Protein AF-A0AA87ZPZ3-F1 (afdb_monomer)

Secondary structure (DSSP, 8-state):
-HHHHHHHHH-TTTTHHHHHHHHHHHHHHHHHHHHHHHHS-HHHHHHHHHHHIIIIIIIHHHHHHHHHT---HHHHHHHHHHHHHHHHHHTTHHHHHHHHHHHHHT--TT--HHHHHHHHHHHHHHHHHHHHTT-HHHHHHHHHHHHHHHHHHHHHHHHHHHHHHS--------PPP-----TTHHHHHHHHHTTTTTSSSSS---

Sequence (206 aa):
MLTLYYGLLKGLHDGFLIITINSIGCAIEAFYLIVFLIYAPGKVRIYTIKLVVLFNVGASGLILLSTSFVGKASQRLNVVGWICAVFSVCVFAAPLSIMRQVIKTKSVEYMPFALSFCLTLSAIMWFFYGLLLSDYFIASPNILGFLFGIAQMILYLVFKNSKKEALPEFKLHEMPPNDTVPTTAVQEAIGNTATSERNDVVVTVV

Nearest PDB structures (foldseek):
  5xpd-assembly1_A  TM=9.804E-01  e=1.715E-09  Arabidopsis thaliana
  5cth-assembly1_B  TM=9.256E-01  e=1.056E-06  Oryza sativa Japonica Group
  4rng-assembly4_C-2  TM=9.055E-01  e=2.478E-02  Thermodesulfovibrio yellowstonii DSM 11347
  4rng-assembly2_D  TM=9.073E-01  e=3.906E-02  Thermodesulfovibrio yellowstonii DSM 11347
  4qnc-assembly1_A  TM=8.388E-01  e=6.812E-02  Leptospira biflexa serovar Patoc strain 'Patoc 1 (Paris)'

Structure (mmCIF, N/CA/C/O backbone):
data_AF-A0AA87ZPZ3-F1
#
_entry.id   AF-A0AA87ZPZ3-F1
#
loop_
_atom_site.group_PDB
_atom_site.id
_atom_site.type_symbol
_atom_site.label_atom_id
_atom_site.label_alt_id
_atom_site.label_comp_id
_atom_site.label_asym_id
_atom_site.label_entity_id
_atom_site.label_seq_id
_atom_site.pdbx_PDB_ins_code
_atom_site.Cartn_x
_atom_site.Cartn_y
_atom_site.Cartn_z
_atom_site.occupancy
_atom_site.B_iso_or_equiv
_atom_site.auth_seq_id
_atom_site.auth_comp_id
_atom_site.auth_asym_id
_atom_site.auth_atom_id
_atom_site.pdbx_PDB_model_num
ATOM 1 N N . MET A 1 1 ? 5.695 4.231 -1.423 1.00 83.81 1 MET A N 1
ATOM 2 C CA . MET A 1 1 ? 6.976 4.299 -2.176 1.00 83.81 1 MET A CA 1
ATOM 3 C C . MET A 1 1 ? 7.124 3.218 -3.248 1.00 83.81 1 MET A C 1
ATOM 5 O O . MET A 1 1 ? 7.372 3.566 -4.393 1.00 83.81 1 MET A O 1
ATOM 9 N N . LEU A 1 2 ? 6.952 1.927 -2.942 1.00 90.56 2 LEU A N 1
ATOM 10 C CA . LEU A 1 2 ? 7.157 0.847 -3.925 1.00 90.56 2 LEU A CA 1
ATOM 11 C C . LEU A 1 2 ? 6.219 0.930 -5.153 1.00 90.56 2 LEU A C 1
ATOM 13 O O . LEU A 1 2 ? 6.687 0.933 -6.288 1.00 90.56 2 LEU A O 1
ATOM 17 N N . THR A 1 3 ? 4.912 1.096 -4.942 1.00 91.38 3 THR A N 1
ATOM 18 C CA . THR A 1 3 ? 3.930 1.259 -6.032 1.00 91.38 3 THR A CA 1
ATOM 19 C C . THR A 1 3 ? 4.137 2.556 -6.825 1.00 91.38 3 THR A C 1
ATOM 21 O O . THR A 1 3 ? 3.848 2.613 -8.017 1.00 91.38 3 THR A O 1
ATOM 24 N N . LEU A 1 4 ? 4.705 3.590 -6.190 1.00 92.38 4 LEU A N 1
ATOM 25 C CA . LEU A 1 4 ? 5.119 4.821 -6.869 1.00 92.38 4 LEU A CA 1
ATOM 26 C C . LEU A 1 4 ? 6.245 4.528 -7.871 1.00 92.38 4 LEU A C 1
ATOM 28 O O . LEU A 1 4 ? 6.171 4.956 -9.018 1.00 92.38 4 LEU A O 1
ATOM 32 N N . TYR A 1 5 ? 7.253 3.749 -7.460 1.00 92.50 5 TYR A N 1
ATOM 33 C CA . TYR A 1 5 ? 8.325 3.308 -8.353 1.00 92.50 5 TYR A CA 1
ATOM 34 C C . TYR A 1 5 ? 7.785 2.467 -9.516 1.00 92.50 5 TYR A C 1
ATOM 36 O O . TYR A 1 5 ? 8.164 2.696 -10.662 1.00 92.50 5 TYR A O 1
ATOM 44 N N . TYR A 1 6 ? 6.842 1.561 -9.247 1.00 93.31 6 TYR A N 1
ATOM 45 C CA . TYR A 1 6 ? 6.156 0.806 -10.295 1.00 93.31 6 TYR A CA 1
ATOM 46 C C . TYR A 1 6 ? 5.445 1.716 -11.309 1.00 93.31 6 TYR A C 1
ATOM 48 O O . TYR A 1 6 ? 5.640 1.562 -12.514 1.00 93.31 6 TYR A O 1
ATOM 56 N N . GLY A 1 7 ? 4.693 2.714 -10.835 1.00 92.31 7 GLY A N 1
ATOM 57 C CA . GLY A 1 7 ? 4.048 3.709 -11.696 1.00 92.31 7 GLY A CA 1
ATOM 58 C C . GLY A 1 7 ? 5.050 4.498 -12.545 1.00 92.31 7 GLY A C 1
ATOM 59 O O . GLY A 1 7 ? 4.839 4.663 -13.743 1.00 92.31 7 GLY A O 1
ATOM 60 N N . LEU A 1 8 ? 6.182 4.913 -11.963 1.00 91.81 8 LEU A N 1
ATOM 61 C CA . LEU A 1 8 ? 7.257 5.596 -12.694 1.00 91.81 8 LEU A CA 1
ATOM 62 C C . LEU A 1 8 ? 7.873 4.713 -13.789 1.00 91.81 8 LEU A C 1
ATOM 64 O O . LEU A 1 8 ? 8.189 5.211 -14.867 1.00 91.81 8 LEU A O 1
ATOM 68 N N . LEU A 1 9 ? 8.013 3.405 -13.545 1.00 91.19 9 LEU A N 1
ATOM 69 C CA . LEU A 1 9 ? 8.523 2.456 -14.539 1.00 91.19 9 LEU A CA 1
ATOM 70 C C . LEU A 1 9 ? 7.571 2.234 -15.719 1.00 91.19 9 LEU A C 1
ATOM 72 O O . LEU A 1 9 ? 8.054 1.963 -16.817 1.00 91.19 9 LEU A O 1
ATOM 76 N N . LYS A 1 10 ? 6.254 2.351 -15.511 1.00 89.06 10 LYS A N 1
ATOM 77 C CA . LYS A 1 10 ? 5.253 2.307 -16.594 1.00 89.06 10 LYS A CA 1
ATOM 78 C C . LYS A 1 10 ? 5.263 3.564 -17.467 1.00 89.06 10 LYS A C 1
ATOM 80 O O . LYS A 1 10 ? 4.769 3.532 -18.588 1.00 89.06 10 LYS A O 1
ATOM 85 N N . GLY A 1 11 ? 5.849 4.653 -16.975 1.00 88.06 11 GLY A N 1
ATOM 86 C CA . GLY A 1 11 ? 5.863 5.941 -17.653 1.00 88.06 11 GLY A CA 1
ATOM 87 C C . GLY A 1 11 ? 4.628 6.788 -17.346 1.00 88.06 11 GLY A C 1
ATOM 88 O O . GLY A 1 11 ? 3.629 6.322 -16.800 1.00 88.06 11 GLY A O 1
ATOM 89 N N . LEU A 1 12 ? 4.719 8.073 -17.695 1.00 81.25 12 LEU A N 1
ATOM 90 C CA . LEU A 1 12 ? 3.735 9.095 -17.326 1.00 81.25 12 LEU A CA 1
ATOM 91 C C . LEU A 1 12 ? 2.337 8.856 -17.900 1.00 81.25 12 LEU A C 1
ATOM 93 O O . LEU A 1 12 ? 1.389 9.302 -17.279 1.00 81.25 12 LEU A O 1
ATOM 97 N N . HIS A 1 13 ? 2.198 8.182 -19.043 1.00 84.38 13 HIS A N 1
ATOM 98 C CA . HIS A 1 13 ? 0.892 7.953 -19.668 1.00 84.38 13 HIS A CA 1
ATOM 99 C C . HIS A 1 13 ? 0.101 6.859 -18.933 1.00 84.38 13 HIS A C 1
ATOM 101 O O . HIS A 1 13 ? -0.957 7.124 -18.367 1.00 84.38 13 HIS A O 1
ATOM 107 N N . ASP A 1 14 ? 0.660 5.651 -18.847 1.00 87.00 14 ASP A N 1
ATOM 108 C CA . ASP A 1 14 ? -0.042 4.500 -18.264 1.00 87.00 14 ASP A CA 1
ATOM 109 C C . ASP A 1 14 ? 0.011 4.503 -16.732 1.00 87.00 14 ASP A C 1
ATOM 111 O O . ASP A 1 14 ? -0.877 3.966 -16.073 1.00 87.00 14 ASP A O 1
ATOM 115 N N . GLY A 1 15 ? 1.048 5.112 -16.149 1.00 89.69 15 GLY A N 1
ATOM 116 C CA . GLY A 1 15 ? 1.271 5.187 -14.708 1.00 89.69 15 GLY A CA 1
ATOM 117 C C . GLY A 1 15 ? 0.709 6.437 -14.031 1.00 89.69 15 GLY A C 1
ATOM 118 O O . GLY A 1 15 ? 0.826 6.536 -12.811 1.00 89.69 15 GLY A O 1
ATOM 119 N N . PHE A 1 16 ? 0.104 7.388 -14.759 1.00 92.31 16 PHE A N 1
ATOM 120 C CA . PHE A 1 16 ? -0.306 8.691 -14.207 1.00 92.31 16 PHE A CA 1
ATOM 121 C C . PHE A 1 16 ? -1.158 8.571 -12.936 1.00 92.31 16 PHE A C 1
ATOM 123 O O . PHE A 1 16 ? -0.861 9.172 -11.900 1.00 92.31 16 PHE A O 1
ATOM 130 N N . LEU A 1 17 ? -2.215 7.759 -13.008 1.00 93.25 17 LEU A N 1
ATOM 131 C CA . LEU A 1 17 ? -3.162 7.578 -11.910 1.00 93.25 17 LEU A CA 1
ATOM 132 C C . LEU A 1 17 ? -2.494 6.913 -10.700 1.00 93.25 17 LEU A C 1
ATOM 134 O O . LEU A 1 17 ? -2.727 7.310 -9.562 1.00 93.25 17 LEU A O 1
ATOM 138 N N . ILE A 1 18 ? -1.612 5.939 -10.950 1.00 93.88 18 ILE A N 1
ATOM 139 C CA . ILE A 1 18 ? -0.827 5.262 -9.911 1.00 93.88 18 ILE A CA 1
ATOM 140 C C . ILE A 1 18 ? 0.127 6.255 -9.239 1.00 93.88 18 ILE A C 1
ATOM 142 O O . ILE A 1 18 ? 0.213 6.289 -8.013 1.00 93.88 18 ILE A O 1
ATOM 146 N N . ILE A 1 19 ? 0.834 7.078 -10.015 1.00 94.88 19 ILE A N 1
ATOM 147 C CA . ILE A 1 19 ? 1.809 8.038 -9.490 1.00 94.88 19 ILE A CA 1
ATOM 148 C C . ILE A 1 19 ? 1.109 9.086 -8.624 1.00 94.88 19 ILE A C 1
ATOM 150 O O . ILE A 1 19 ? 1.548 9.345 -7.504 1.00 94.88 19 ILE A O 1
ATOM 154 N N . THR A 1 20 ? 0.011 9.666 -9.108 1.00 95.31 20 THR A N 1
ATOM 155 C CA . THR A 1 20 ? -0.706 10.748 -8.415 1.00 95.31 20 THR A CA 1
ATOM 156 C C . THR A 1 20 ? -1.283 10.285 -7.079 1.00 95.31 20 THR A C 1
ATOM 158 O O . THR A 1 20 ? -0.977 10.886 -6.046 1.00 95.31 20 THR A O 1
ATOM 161 N N . ILE A 1 21 ? -2.030 9.174 -7.058 1.00 94.75 21 ILE A N 1
ATOM 162 C CA . ILE A 1 21 ? -2.631 8.665 -5.816 1.00 94.75 21 ILE A CA 1
ATOM 163 C C . ILE A 1 21 ? -1.569 8.252 -4.791 1.00 94.75 21 ILE A C 1
ATOM 165 O O . ILE A 1 21 ? -1.701 8.559 -3.608 1.00 94.75 21 ILE A O 1
ATOM 169 N N . ASN A 1 22 ? -0.489 7.594 -5.234 1.00 94.50 22 ASN A N 1
ATOM 170 C CA . ASN A 1 22 ? 0.556 7.122 -4.329 1.00 94.50 22 ASN A CA 1
ATOM 171 C C . ASN A 1 22 ? 1.425 8.280 -3.829 1.00 94.50 22 ASN A C 1
ATOM 173 O O . ASN A 1 22 ? 1.906 8.214 -2.705 1.00 94.50 22 ASN A O 1
ATOM 177 N N . SER A 1 23 ? 1.597 9.350 -4.612 1.00 94.56 23 SER A N 1
ATOM 178 C CA . SER A 1 23 ? 2.287 10.567 -4.158 1.00 94.56 23 SER A CA 1
ATOM 179 C C . SER A 1 23 ? 1.525 11.242 -3.021 1.00 94.56 23 SER A C 1
ATOM 181 O O . SER A 1 23 ? 2.108 11.548 -1.982 1.00 94.56 23 SER A O 1
ATOM 183 N N . ILE A 1 24 ? 0.210 11.413 -3.189 1.00 95.88 24 ILE A N 1
ATOM 184 C CA . ILE A 1 24 ? -0.662 11.975 -2.151 1.00 95.88 24 ILE A CA 1
ATOM 185 C C . ILE A 1 24 ? -0.674 11.060 -0.921 1.00 95.88 24 ILE A C 1
ATOM 187 O O . ILE A 1 24 ? -0.489 11.535 0.198 1.00 95.88 24 ILE A O 1
ATOM 191 N N . GLY A 1 25 ? -0.820 9.747 -1.123 1.00 94.44 25 GLY A N 1
ATOM 192 C CA . GLY A 1 25 ? -0.776 8.755 -0.048 1.00 94.44 25 GLY A CA 1
ATOM 193 C C . GLY A 1 25 ? 0.528 8.818 0.744 1.00 94.44 25 GLY A C 1
ATOM 194 O O . GLY A 1 25 ? 0.497 8.905 1.966 1.00 94.44 25 GLY A O 1
ATOM 195 N N . CYS A 1 26 ? 1.673 8.891 0.064 1.00 94.19 26 CYS A N 1
ATOM 196 C CA . CYS A 1 26 ? 2.968 9.035 0.719 1.00 94.19 26 CYS A CA 1
ATOM 197 C C . CYS A 1 26 ? 3.094 10.336 1.526 1.00 94.19 26 CYS A C 1
ATOM 199 O O . CYS A 1 26 ? 3.688 10.311 2.601 1.00 94.19 2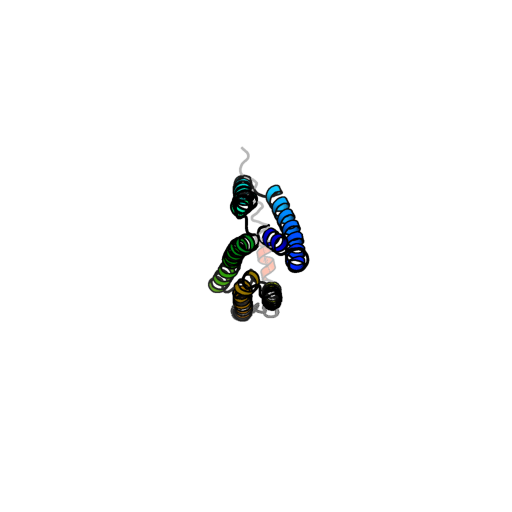6 CYS A O 1
ATOM 201 N N . ALA A 1 27 ? 2.531 11.455 1.058 1.00 95.81 27 ALA A N 1
ATOM 202 C CA . ALA A 1 27 ? 2.521 12.704 1.823 1.00 95.81 27 ALA A CA 1
ATOM 203 C C . ALA A 1 27 ? 1.670 12.587 3.101 1.00 95.81 27 ALA A C 1
ATOM 205 O O . ALA A 1 27 ? 2.106 12.995 4.178 1.00 95.81 27 ALA A O 1
ATOM 206 N N . ILE A 1 28 ? 0.485 11.978 2.997 1.00 96.38 28 ILE A N 1
ATOM 207 C CA . ILE A 1 28 ? -0.416 11.737 4.132 1.00 96.38 28 ILE A CA 1
ATOM 208 C C . ILE A 1 28 ? 0.222 10.768 5.141 1.00 96.38 28 ILE A C 1
ATOM 210 O O . ILE A 1 28 ? 0.244 11.046 6.338 1.00 96.38 28 ILE A O 1
ATOM 214 N N . GLU A 1 29 ? 0.789 9.655 4.675 1.00 94.00 29 GLU A N 1
ATOM 215 C CA . GLU A 1 29 ? 1.496 8.679 5.514 1.00 94.00 29 GLU A CA 1
ATOM 216 C C . GLU A 1 29 ? 2.707 9.303 6.215 1.00 94.00 29 GLU A C 1
ATOM 218 O O . GLU A 1 29 ? 2.907 9.082 7.410 1.00 94.00 29 GLU A O 1
ATOM 223 N N . ALA A 1 30 ? 3.491 10.123 5.507 1.00 94.62 30 ALA A N 1
ATOM 224 C CA . ALA A 1 30 ? 4.614 10.846 6.094 1.00 94.62 30 ALA A CA 1
ATOM 225 C C . ALA A 1 30 ? 4.146 11.800 7.197 1.00 94.62 30 ALA A C 1
ATOM 227 O O . ALA A 1 30 ? 4.733 11.814 8.278 1.00 94.62 30 ALA A O 1
ATOM 228 N N . PHE A 1 31 ? 3.063 12.546 6.965 1.00 97.00 31 PHE A N 1
ATOM 229 C CA . PHE A 1 31 ? 2.466 13.405 7.982 1.00 97.00 31 PHE A CA 1
ATOM 230 C C . PHE A 1 31 ? 2.037 12.606 9.224 1.00 97.00 31 PHE A C 1
ATOM 232 O O . PHE A 1 31 ? 2.426 12.959 10.339 1.00 97.00 31 PHE A O 1
ATOM 239 N N . TYR A 1 32 ? 1.321 11.489 9.047 1.00 96.06 32 TYR A N 1
ATOM 240 C CA . TYR A 1 32 ? 0.927 10.617 10.160 1.00 96.06 32 TYR A CA 1
ATOM 241 C C . TYR A 1 32 ? 2.129 10.073 10.935 1.00 96.06 32 TYR A C 1
ATOM 243 O O . TYR A 1 32 ? 2.114 10.075 12.167 1.00 96.06 32 TYR A O 1
ATOM 251 N N . LEU A 1 33 ? 3.182 9.636 10.238 1.00 95.56 33 LEU A N 1
ATOM 252 C CA . LEU A 1 33 ? 4.402 9.145 10.874 1.00 95.56 33 LEU A CA 1
ATOM 253 C C . LEU A 1 33 ? 5.129 10.250 11.641 1.00 95.56 33 LEU A C 1
ATOM 255 O O . LEU A 1 33 ? 5.580 9.999 12.753 1.00 95.56 33 LEU A O 1
ATOM 259 N N . ILE A 1 34 ? 5.223 11.465 11.098 1.00 96.06 34 ILE A N 1
ATOM 260 C CA . ILE A 1 34 ? 5.855 12.601 11.785 1.00 96.06 34 ILE A CA 1
ATOM 261 C C . ILE A 1 34 ? 5.115 12.906 13.086 1.00 96.06 34 ILE A C 1
ATOM 263 O O . ILE A 1 34 ? 5.737 12.945 14.147 1.00 96.06 34 ILE A O 1
ATOM 267 N N . VAL A 1 35 ? 3.789 13.053 13.021 1.00 97.31 35 VAL A N 1
ATOM 268 C CA . VAL A 1 35 ? 2.956 13.286 14.207 1.00 97.31 35 VAL A CA 1
ATOM 269 C C . VAL A 1 35 ? 3.149 12.151 15.214 1.00 97.31 35 VAL A C 1
ATOM 271 O O . VAL A 1 35 ? 3.450 12.403 16.379 1.00 97.31 35 VAL A O 1
ATOM 274 N N . PHE A 1 36 ? 3.077 10.893 14.773 1.00 96.62 36 PHE A N 1
ATOM 275 C CA . PHE A 1 36 ? 3.299 9.743 15.646 1.00 96.62 36 PHE A CA 1
ATOM 276 C C . PHE A 1 36 ? 4.679 9.778 16.319 1.00 96.62 36 PHE A C 1
ATOM 278 O O . PHE A 1 36 ? 4.784 9.551 17.520 1.00 96.62 36 PHE A O 1
ATOM 285 N N . LEU A 1 37 ? 5.745 10.092 15.581 1.00 95.25 37 LEU A N 1
ATOM 286 C CA . LEU A 1 37 ? 7.109 10.125 16.112 1.00 95.25 37 LEU A CA 1
ATOM 287 C C . LEU A 1 37 ? 7.345 11.263 17.114 1.00 95.25 37 LEU A C 1
ATOM 289 O O . LEU A 1 37 ? 8.184 11.103 18.004 1.00 95.25 37 LEU A O 1
ATOM 293 N N . ILE A 1 38 ? 6.610 12.373 16.998 1.00 96.62 38 ILE A N 1
ATOM 294 C CA . ILE A 1 38 ? 6.637 13.477 17.970 1.00 96.62 38 ILE A CA 1
ATOM 295 C C . ILE A 1 38 ? 6.017 13.034 19.301 1.00 96.62 38 ILE A C 1
ATOM 297 O O . ILE A 1 38 ? 6.603 13.274 20.356 1.00 96.62 38 ILE A O 1
ATOM 301 N N . TYR A 1 39 ? 4.865 12.358 19.259 1.00 96.38 39 TYR A N 1
ATOM 302 C CA . TYR A 1 39 ? 4.092 12.022 20.462 1.00 96.38 39 TYR A CA 1
ATOM 303 C C . TYR A 1 39 ? 4.387 10.631 21.050 1.00 96.38 39 TYR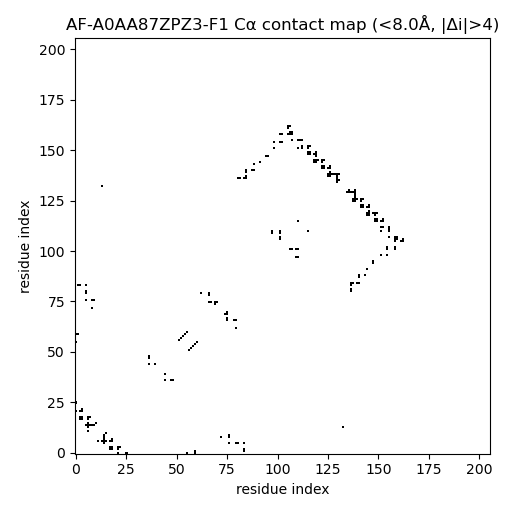 A C 1
ATOM 305 O O . TYR A 1 39 ? 3.986 10.341 22.177 1.00 96.38 39 TYR A O 1
ATOM 313 N N . ALA A 1 40 ? 5.082 9.749 20.326 1.00 95.50 40 ALA A N 1
ATOM 314 C CA . ALA A 1 40 ? 5.323 8.382 20.780 1.00 95.50 40 ALA A CA 1
ATOM 315 C C . ALA A 1 40 ? 6.342 8.297 21.939 1.00 95.50 40 ALA A C 1
ATOM 317 O O . ALA A 1 40 ? 7.404 8.929 21.897 1.00 95.50 40 ALA A O 1
ATOM 318 N N . PRO A 1 41 ? 6.104 7.423 22.939 1.00 94.12 41 PRO A N 1
ATOM 319 C CA . PRO A 1 41 ? 7.057 7.171 24.015 1.00 94.12 41 PRO A CA 1
ATOM 320 C C . PRO A 1 41 ? 8.344 6.529 23.478 1.00 94.12 41 PRO A C 1
ATOM 322 O O . PRO A 1 41 ? 8.315 5.725 22.544 1.00 94.12 41 PRO A O 1
ATOM 325 N N . GLY A 1 42 ? 9.488 6.835 24.102 1.00 93.12 42 GLY A N 1
ATOM 326 C CA . GLY A 1 42 ? 10.825 6.562 23.553 1.00 93.12 42 GLY A CA 1
ATOM 327 C C . GLY A 1 42 ? 11.064 5.134 23.040 1.00 93.12 42 GLY A C 1
ATOM 328 O O . GLY A 1 42 ? 11.618 4.969 21.954 1.00 93.12 42 GLY A O 1
ATOM 329 N N . LYS A 1 43 ? 10.599 4.100 23.760 1.00 94.69 43 LYS A N 1
ATOM 330 C CA . LYS A 1 43 ? 10.745 2.691 23.335 1.00 94.69 43 LYS A CA 1
ATOM 331 C C . LYS A 1 43 ? 9.988 2.397 22.031 1.00 94.69 43 LYS A C 1
ATOM 333 O O . LYS A 1 43 ? 10.564 1.842 21.098 1.00 94.69 43 LYS A O 1
ATOM 338 N N . VAL A 1 44 ? 8.720 2.809 21.954 1.00 96.06 44 VAL A N 1
ATOM 339 C CA . VAL A 1 44 ? 7.854 2.615 20.774 1.00 96.06 44 VAL A CA 1
ATOM 340 C C . VAL A 1 44 ? 8.321 3.489 19.613 1.00 96.06 44 VAL A C 1
ATOM 342 O O . VAL A 1 44 ? 8.349 3.038 18.469 1.00 96.06 44 VAL A O 1
ATOM 345 N N . ARG A 1 45 ? 8.767 4.714 19.907 1.00 96.00 45 ARG A N 1
ATO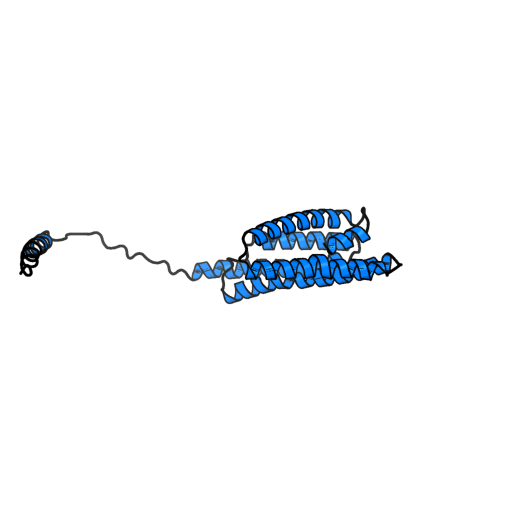M 346 C CA . ARG A 1 45 ? 9.339 5.638 18.926 1.00 96.00 45 ARG A CA 1
ATOM 347 C C . ARG A 1 45 ? 10.564 5.039 18.240 1.00 96.00 45 ARG A C 1
ATOM 349 O O . ARG A 1 45 ? 10.599 4.983 17.018 1.00 96.00 45 ARG A O 1
ATOM 356 N N . ILE A 1 46 ? 11.541 4.541 19.005 1.00 96.31 46 ILE A N 1
ATOM 357 C CA . ILE A 1 46 ? 12.758 3.928 18.442 1.00 96.31 46 ILE A CA 1
ATOM 358 C C . ILE A 1 46 ? 12.410 2.687 17.616 1.00 96.31 46 ILE A C 1
ATOM 360 O O . ILE A 1 46 ? 12.952 2.508 16.528 1.00 96.31 46 ILE A O 1
ATOM 364 N N . TYR A 1 47 ? 11.498 1.843 18.105 1.00 96.75 47 TYR A N 1
ATOM 365 C CA . TYR A 1 47 ? 11.032 0.678 17.352 1.00 96.75 47 TYR A CA 1
ATOM 366 C C . TYR A 1 47 ? 10.395 1.079 16.011 1.00 96.75 47 TYR A C 1
ATOM 368 O O . TYR A 1 47 ? 10.737 0.523 14.970 1.00 96.75 47 TYR A O 1
ATOM 376 N N . THR A 1 48 ? 9.543 2.103 16.020 1.00 95.88 48 THR A N 1
ATOM 377 C CA . THR A 1 48 ? 8.882 2.613 14.811 1.00 95.88 48 THR A CA 1
ATOM 378 C C . THR A 1 48 ? 9.884 3.226 13.840 1.00 95.88 48 THR A C 1
ATOM 380 O O . THR A 1 48 ? 9.829 2.918 12.656 1.00 95.88 48 THR A O 1
ATOM 383 N N . ILE A 1 49 ? 10.855 4.013 14.319 1.00 95.81 49 ILE A N 1
ATOM 384 C CA . ILE A 1 49 ? 11.942 4.548 13.481 1.00 95.81 49 ILE A CA 1
ATOM 385 C C . ILE A 1 49 ? 12.707 3.406 12.809 1.00 95.81 49 ILE A C 1
ATOM 387 O O . ILE A 1 49 ? 12.940 3.460 11.605 1.00 95.81 49 ILE A O 1
ATOM 391 N N . LYS A 1 50 ? 13.054 2.346 13.555 1.00 96.06 50 LYS A N 1
ATOM 392 C CA . LYS A 1 50 ? 13.735 1.172 12.990 1.00 96.06 50 LYS A CA 1
ATOM 393 C C . LYS A 1 50 ? 12.918 0.531 11.869 1.00 96.06 50 LYS A C 1
ATOM 395 O O . LYS A 1 50 ? 13.483 0.252 10.818 1.00 96.06 50 LYS A O 1
ATOM 400 N N . LEU A 1 51 ? 11.611 0.335 12.061 1.00 94.75 51 LEU A N 1
ATOM 401 C CA . LEU A 1 51 ? 10.733 -0.215 11.022 1.00 94.75 51 LEU A CA 1
ATOM 402 C C . LEU A 1 51 ? 10.610 0.714 9.810 1.00 94.75 51 LEU A C 1
ATOM 404 O O . LEU A 1 51 ? 10.733 0.254 8.678 1.00 94.75 51 LEU A O 1
ATOM 408 N N . VAL A 1 52 ? 10.406 2.015 10.033 1.00 93.81 52 VAL A N 1
ATOM 409 C CA . VAL A 1 52 ? 10.279 3.006 8.956 1.00 93.81 52 VAL A CA 1
ATOM 410 C C . VAL A 1 52 ? 11.552 3.037 8.119 1.00 93.81 52 VAL A C 1
ATOM 412 O O . VAL A 1 52 ? 11.457 2.932 6.900 1.00 93.81 52 VAL A O 1
ATOM 415 N N . VAL A 1 53 ? 12.728 3.107 8.750 1.00 94.19 53 VAL A N 1
ATOM 416 C CA . VAL A 1 53 ? 14.021 3.080 8.052 1.00 94.19 53 VAL A CA 1
ATOM 417 C C . VAL A 1 53 ? 14.216 1.751 7.323 1.00 94.19 53 VAL A C 1
ATOM 419 O O . VAL A 1 53 ? 14.565 1.753 6.144 1.00 94.19 53 VAL A O 1
ATOM 422 N N . LEU A 1 54 ? 13.941 0.619 7.977 1.00 94.31 54 LEU A N 1
ATOM 423 C CA . LEU A 1 54 ? 14.109 -0.705 7.379 1.00 94.31 54 LEU A CA 1
ATOM 424 C C . LEU A 1 54 ? 13.245 -0.890 6.126 1.00 94.31 54 LEU A C 1
ATOM 426 O O . LEU A 1 54 ? 13.763 -1.325 5.105 1.00 94.31 54 LEU A O 1
ATOM 430 N N . PHE A 1 55 ? 11.954 -0.555 6.174 1.00 90.38 55 PHE A N 1
ATOM 431 C CA . PHE A 1 55 ? 11.038 -0.792 5.054 1.00 90.38 55 PHE A CA 1
ATOM 432 C C . PHE A 1 55 ? 11.076 0.319 3.989 1.00 90.38 55 PHE A C 1
ATOM 434 O O . PHE A 1 55 ? 11.081 0.025 2.789 1.00 90.38 55 PHE A O 1
ATOM 441 N N . ASN A 1 56 ? 11.141 1.594 4.389 1.00 89.50 56 ASN A N 1
ATOM 442 C CA . ASN A 1 56 ? 11.087 2.710 3.434 1.00 89.50 56 ASN A CA 1
ATOM 443 C C . ASN A 1 56 ? 12.442 3.035 2.811 1.00 89.50 56 ASN A C 1
ATOM 445 O O . ASN A 1 56 ? 12.479 3.403 1.644 1.00 89.50 56 ASN A O 1
ATOM 449 N N . VAL A 1 57 ? 13.542 2.899 3.554 1.00 89.31 57 VAL A N 1
ATOM 450 C CA . VAL A 1 57 ? 14.886 3.194 3.031 1.00 89.31 57 VAL A CA 1
ATOM 451 C C . VAL A 1 57 ? 15.600 1.900 2.661 1.00 89.31 57 VAL A C 1
ATOM 453 O O . VAL A 1 57 ? 16.034 1.749 1.524 1.00 89.31 57 VAL A O 1
ATOM 456 N N . GLY A 1 58 ? 15.663 0.940 3.586 1.00 92.06 58 GLY A N 1
ATOM 457 C CA . GLY A 1 58 ? 16.372 -0.325 3.389 1.00 92.06 58 GLY A CA 1
ATOM 458 C C . GLY A 1 58 ? 15.769 -1.179 2.273 1.00 92.06 58 GLY A C 1
ATOM 459 O O . GLY A 1 58 ? 16.393 -1.375 1.236 1.00 92.06 58 GLY A O 1
ATOM 460 N N . ALA A 1 59 ? 14.544 -1.672 2.462 1.00 91.00 59 ALA A N 1
ATOM 461 C CA . ALA A 1 59 ? 13.898 -2.583 1.523 1.00 91.00 59 ALA A CA 1
ATOM 462 C C . ALA A 1 59 ? 13.604 -1.905 0.178 1.00 91.00 59 ALA A C 1
ATOM 464 O O . ALA A 1 59 ? 13.950 -2.448 -0.869 1.00 91.00 59 ALA A O 1
ATOM 465 N N . SER A 1 60 ? 13.028 -0.698 0.190 1.00 89.38 60 SER A N 1
ATOM 466 C CA . SER A 1 60 ? 12.741 0.028 -1.057 1.00 89.38 60 SER A CA 1
ATOM 467 C C . SER A 1 60 ? 14.025 0.411 -1.810 1.00 89.38 60 SER A C 1
ATOM 469 O O . SER A 1 60 ? 14.082 0.250 -3.028 1.00 89.38 60 SER A O 1
ATOM 471 N N . GLY A 1 61 ? 15.076 0.847 -1.103 1.00 90.81 61 GLY A N 1
ATOM 472 C CA . GLY A 1 61 ? 16.384 1.145 -1.693 1.00 90.81 61 GLY A CA 1
ATOM 473 C C . GLY A 1 61 ? 17.076 -0.095 -2.258 1.00 90.81 61 GLY A C 1
ATOM 474 O O . GLY A 1 61 ? 17.618 -0.045 -3.359 1.00 90.81 61 GLY A O 1
ATOM 475 N N . LEU A 1 62 ? 16.987 -1.235 -1.566 1.00 92.44 62 LEU A N 1
ATOM 476 C CA . LEU A 1 62 ? 17.504 -2.513 -2.056 1.00 92.44 62 LEU A CA 1
ATOM 477 C C . LEU A 1 62 ? 16.776 -2.968 -3.326 1.00 92.44 62 LEU A C 1
ATOM 479 O O . LEU A 1 62 ? 17.424 -3.419 -4.270 1.00 92.44 62 LEU A O 1
ATOM 483 N N . ILE A 1 63 ? 15.449 -2.825 -3.384 1.00 92.06 63 ILE A N 1
ATOM 484 C CA . ILE A 1 63 ? 14.661 -3.147 -4.583 1.00 92.06 63 ILE A CA 1
ATOM 485 C C . ILE A 1 63 ? 15.087 -2.247 -5.749 1.00 92.06 63 ILE A C 1
ATOM 487 O O . ILE A 1 63 ? 15.364 -2.751 -6.833 1.00 92.06 63 ILE A O 1
ATOM 491 N N . LEU A 1 64 ? 15.214 -0.935 -5.535 1.00 89.81 64 LEU A N 1
ATOM 492 C CA . LEU A 1 64 ? 15.684 0.016 -6.551 1.00 89.81 64 LEU A CA 1
ATOM 493 C C . LEU A 1 64 ? 17.090 -0.324 -7.061 1.00 89.81 64 LEU A C 1
ATOM 495 O O . LEU A 1 64 ? 17.323 -0.376 -8.268 1.00 89.81 64 LEU A O 1
ATOM 499 N N . LEU A 1 65 ? 18.025 -0.594 -6.151 1.00 90.69 65 LEU A N 1
ATOM 500 C CA . LEU A 1 65 ? 19.408 -0.898 -6.500 1.00 90.69 65 LEU A CA 1
ATOM 501 C C . LEU A 1 65 ? 19.513 -2.232 -7.250 1.00 90.69 65 LEU A C 1
ATOM 503 O O . LEU A 1 65 ? 20.094 -2.282 -8.330 1.00 90.69 65 LEU A O 1
ATOM 507 N N . SER A 1 66 ? 18.902 -3.296 -6.725 1.00 89.69 66 SER A N 1
ATOM 508 C CA . SER A 1 66 ? 18.920 -4.627 -7.354 1.00 89.69 66 SER A CA 1
ATOM 509 C C . SER A 1 66 ? 18.286 -4.621 -8.747 1.00 89.69 66 SER A C 1
ATOM 511 O O . SER A 1 66 ? 18.820 -5.221 -9.677 1.00 89.69 66 SER A O 1
ATOM 513 N N . THR A 1 67 ? 17.191 -3.883 -8.927 1.00 89.25 67 THR A N 1
ATOM 514 C CA . THR A 1 67 ? 16.516 -3.759 -10.224 1.00 89.25 67 THR A CA 1
ATOM 515 C C . THR A 1 67 ? 17.231 -2.828 -11.204 1.00 89.25 67 THR A C 1
ATOM 517 O O . THR A 1 67 ? 17.003 -2.934 -12.409 1.00 89.25 67 THR A O 1
ATOM 520 N N . SER A 1 68 ? 18.143 -1.970 -10.736 1.00 85.25 68 SER A N 1
ATOM 521 C CA . SER A 1 68 ? 18.982 -1.130 -11.606 1.00 85.25 68 SER A CA 1
ATOM 522 C C . SER A 1 68 ? 20.026 -1.937 -12.383 1.00 85.25 68 SER A C 1
ATOM 524 O O . SER A 1 68 ? 20.422 -1.528 -13.470 1.00 85.25 68 SER A O 1
ATOM 526 N N . PHE A 1 69 ? 20.411 -3.117 -11.885 1.00 87.12 69 PHE A N 1
ATOM 527 C CA . PHE A 1 69 ? 21.276 -4.055 -12.609 1.00 87.12 69 PHE A CA 1
ATOM 528 C C . PHE A 1 69 ? 20.541 -4.827 -13.720 1.00 87.12 69 PHE A C 1
ATOM 530 O O . PHE A 1 69 ? 21.173 -5.511 -14.524 1.00 87.12 69 PHE A O 1
ATOM 537 N N . VAL A 1 70 ? 19.210 -4.715 -13.807 1.00 87.56 70 VAL A N 1
ATOM 538 C CA . VAL A 1 70 ? 18.414 -5.335 -14.873 1.00 87.56 70 VAL A CA 1
ATOM 539 C C . VAL A 1 70 ? 18.355 -4.389 -16.072 1.00 87.56 70 VAL A C 1
ATOM 541 O O . VAL A 1 70 ? 17.564 -3.448 -16.104 1.00 87.56 70 VAL A O 1
ATOM 544 N N . GLY A 1 71 ? 19.175 -4.658 -17.091 1.00 78.38 71 GLY A N 1
ATOM 545 C CA . GLY A 1 71 ? 19.283 -3.791 -18.273 1.00 78.38 71 GLY A CA 1
ATOM 546 C C . GLY A 1 71 ? 18.018 -3.707 -19.141 1.00 78.38 71 GLY A C 1
ATOM 547 O O . GLY A 1 71 ? 17.830 -2.726 -19.856 1.00 78.38 71 GLY A O 1
ATOM 548 N N . LYS A 1 72 ? 17.117 -4.700 -19.086 1.00 88.75 72 LYS A N 1
ATOM 549 C CA . LYS A 1 72 ? 15.868 -4.704 -19.869 1.00 88.75 72 LYS A CA 1
ATOM 550 C C . LYS A 1 72 ? 14.711 -4.102 -19.068 1.00 88.75 72 LYS A C 1
ATOM 552 O O . LYS A 1 72 ? 14.275 -4.669 -18.066 1.00 88.75 72 LYS A O 1
ATOM 557 N N . ALA A 1 73 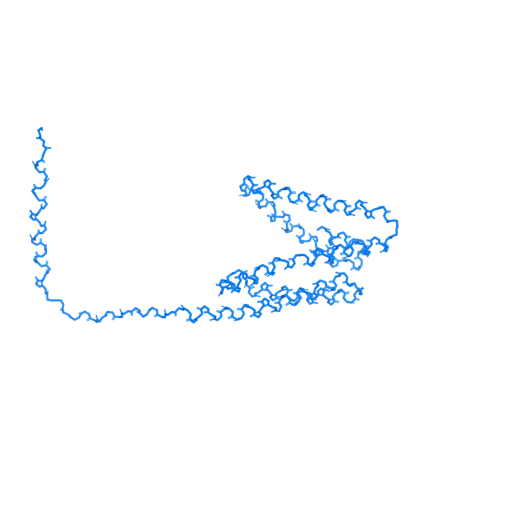? 14.148 -3.003 -19.572 1.00 85.81 73 ALA A N 1
ATOM 558 C CA . ALA A 1 73 ? 13.048 -2.282 -18.925 1.00 85.81 73 ALA A CA 1
ATOM 559 C C . ALA A 1 73 ? 11.795 -3.150 -18.688 1.00 85.81 73 ALA A C 1
ATOM 561 O O . ALA A 1 73 ? 11.185 -3.058 -17.625 1.00 85.81 73 ALA A O 1
ATOM 562 N N . SER A 1 74 ? 11.448 -4.037 -19.627 1.00 87.75 74 SER A N 1
ATOM 563 C CA . SER A 1 74 ? 10.297 -4.944 -19.495 1.00 87.75 74 SER A CA 1
ATOM 564 C C . SER A 1 74 ? 10.472 -5.968 -18.370 1.00 87.75 74 SER A C 1
ATOM 566 O O . SER A 1 74 ? 9.552 -6.208 -17.591 1.00 87.75 74 SER A O 1
ATOM 568 N N . GLN A 1 75 ? 11.673 -6.537 -18.229 1.00 90.06 75 GLN A N 1
ATOM 569 C CA . GLN A 1 75 ? 11.984 -7.462 -17.138 1.00 90.06 75 GLN A CA 1
ATOM 570 C C . GLN A 1 75 ? 11.952 -6.748 -15.787 1.00 90.06 75 GLN A C 1
ATOM 572 O O . GLN A 1 75 ? 11.393 -7.274 -14.828 1.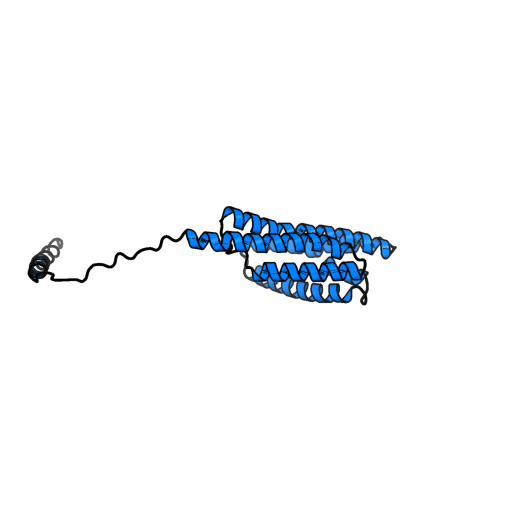00 90.06 75 GLN A O 1
ATOM 577 N N . ARG A 1 76 ? 12.494 -5.527 -15.727 1.00 91.62 76 ARG A N 1
ATOM 578 C CA . ARG A 1 76 ? 12.455 -4.687 -14.529 1.00 91.62 76 ARG A CA 1
ATOM 579 C C . ARG A 1 76 ? 11.022 -4.398 -14.080 1.00 91.62 76 ARG A C 1
ATOM 581 O O . ARG A 1 76 ? 10.707 -4.575 -12.907 1.00 91.62 76 ARG A O 1
ATOM 588 N N . LEU A 1 77 ? 10.155 -4.007 -15.014 1.00 92.06 77 LEU A N 1
ATOM 589 C CA . LEU A 1 77 ? 8.738 -3.757 -14.751 1.00 92.06 77 LEU A CA 1
ATOM 590 C C . LEU A 1 77 ? 8.041 -5.009 -14.206 1.00 92.06 77 LEU A C 1
ATOM 592 O O . LEU A 1 77 ? 7.329 -4.910 -13.212 1.00 92.06 77 LEU A O 1
ATOM 596 N N . ASN A 1 78 ? 8.295 -6.184 -14.789 1.00 92.19 78 ASN A N 1
ATOM 597 C CA . ASN A 1 78 ? 7.700 -7.440 -14.323 1.00 92.19 78 ASN A CA 1
ATOM 598 C C . ASN A 1 78 ? 8.156 -7.825 -12.910 1.00 92.19 78 ASN A C 1
ATOM 600 O O . ASN A 1 78 ? 7.329 -8.212 -12.088 1.00 92.19 78 ASN A O 1
ATOM 604 N N . VAL A 1 79 ? 9.453 -7.706 -12.607 1.00 92.19 79 VAL A N 1
ATOM 605 C CA . VAL A 1 79 ? 9.987 -8.007 -11.266 1.00 92.19 79 VAL A CA 1
ATOM 606 C C . VAL A 1 79 ? 9.367 -7.078 -10.225 1.00 92.19 79 VAL A C 1
ATOM 608 O O . VAL A 1 79 ? 8.848 -7.544 -9.213 1.00 92.19 79 VAL A O 1
ATOM 611 N N . VAL A 1 80 ? 9.364 -5.769 -10.485 1.00 93.69 80 VAL A N 1
ATOM 612 C CA . VAL A 1 80 ? 8.785 -4.784 -9.561 1.00 93.69 80 VAL A CA 1
ATOM 613 C C . VAL A 1 80 ? 7.274 -4.972 -9.429 1.00 93.69 80 VAL A C 1
ATOM 615 O O . VAL A 1 80 ? 6.757 -4.866 -8.320 1.00 93.69 80 VAL A O 1
ATOM 618 N N . GLY A 1 81 ? 6.575 -5.301 -10.518 1.00 93.94 81 GLY A N 1
ATOM 619 C CA . GLY A 1 81 ? 5.141 -5.596 -10.521 1.00 93.94 81 GLY A CA 1
ATOM 620 C C . GLY A 1 81 ? 4.783 -6.775 -9.620 1.00 93.94 81 GLY A C 1
ATOM 621 O O . GLY A 1 81 ? 3.894 -6.651 -8.780 1.00 93.94 81 GLY A O 1
ATOM 622 N N . TRP A 1 82 ? 5.523 -7.885 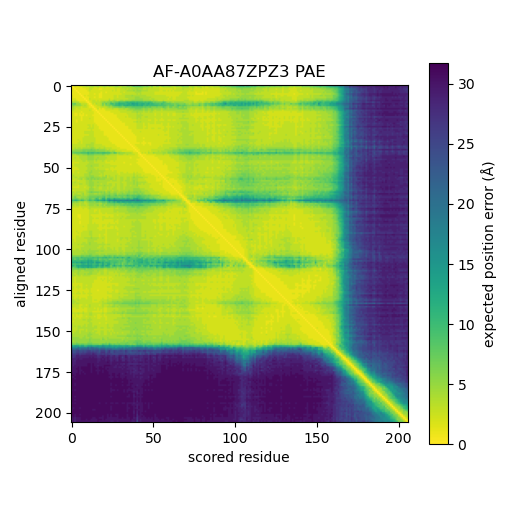-9.705 1.00 93.94 82 TRP A N 1
ATOM 623 C CA . TRP A 1 82 ? 5.329 -9.031 -8.809 1.00 93.94 82 TRP A CA 1
ATOM 624 C C . TRP A 1 82 ? 5.588 -8.682 -7.344 1.00 93.94 82 TRP A C 1
ATOM 626 O O . TRP A 1 82 ? 4.792 -9.048 -6.480 1.00 93.94 82 TRP A O 1
ATOM 636 N N . ILE A 1 83 ? 6.663 -7.942 -7.054 1.00 94.00 83 ILE A N 1
ATOM 637 C CA . ILE A 1 83 ? 6.962 -7.506 -5.684 1.00 94.00 83 ILE A CA 1
ATOM 638 C C . ILE A 1 83 ? 5.832 -6.602 -5.165 1.00 94.00 83 ILE A C 1
ATOM 640 O O . ILE A 1 83 ? 5.353 -6.810 -4.052 1.00 94.00 83 ILE A O 1
ATOM 644 N N . CYS A 1 84 ? 5.352 -5.649 -5.975 1.00 93.75 84 CYS A N 1
ATOM 645 C CA . CYS A 1 84 ? 4.204 -4.808 -5.627 1.00 93.75 84 CYS A CA 1
ATOM 646 C C . CYS A 1 84 ? 2.970 -5.653 -5.314 1.00 93.75 84 CYS A C 1
ATOM 648 O O . CYS A 1 84 ? 2.379 -5.473 -4.256 1.00 93.75 84 CYS A O 1
ATOM 650 N N . ALA A 1 85 ? 2.621 -6.602 -6.187 1.00 93.75 85 ALA A N 1
ATOM 651 C CA . ALA A 1 85 ? 1.455 -7.458 -6.005 1.00 93.75 85 ALA A CA 1
ATOM 652 C C . ALA A 1 85 ? 1.529 -8.249 -4.689 1.00 93.75 85 ALA A C 1
ATOM 654 O O . ALA A 1 85 ? 0.562 -8.261 -3.931 1.00 93.75 85 ALA A O 1
ATOM 655 N N . VAL A 1 86 ? 2.686 -8.838 -4.362 1.00 94.62 86 VAL A N 1
ATOM 656 C CA . VAL A 1 86 ? 2.884 -9.562 -3.094 1.00 94.62 86 VAL A CA 1
ATOM 657 C C . VAL A 1 86 ? 2.680 -8.640 -1.891 1.00 94.62 86 VAL A C 1
ATOM 659 O O . VAL A 1 86 ? 1.901 -8.970 -0.997 1.00 94.62 86 VAL A O 1
ATOM 662 N N . PHE A 1 87 ? 3.309 -7.460 -1.876 1.00 92.94 87 PHE A N 1
ATOM 663 C CA . PHE A 1 87 ? 3.127 -6.497 -0.783 1.00 92.94 87 PHE A CA 1
ATOM 664 C C . PHE A 1 87 ? 1.679 -5.999 -0.676 1.00 92.94 87 PHE A C 1
ATOM 666 O O . PHE A 1 87 ? 1.162 -5.866 0.435 1.00 92.94 87 PHE A O 1
ATOM 673 N N . SER A 1 88 ? 1.004 -5.784 -1.808 1.00 93.62 88 SER A N 1
ATOM 674 C CA . SER A 1 88 ? -0.418 -5.431 -1.865 1.00 93.62 88 SER A CA 1
ATOM 675 C C . SER A 1 88 ? -1.320 -6.525 -1.296 1.00 93.62 88 SER A C 1
ATOM 677 O O . SER A 1 88 ? -2.346 -6.212 -0.703 1.00 93.62 88 SER A O 1
ATOM 679 N N . VAL A 1 89 ? -0.948 -7.800 -1.412 1.00 94.19 89 VAL A N 1
ATOM 680 C CA . VAL A 1 89 ? -1.676 -8.883 -0.738 1.00 94.19 89 VAL A CA 1
ATOM 681 C C . VAL A 1 89 ? -1.378 -8.893 0.764 1.00 94.19 89 VAL A C 1
ATOM 683 O O . VAL A 1 89 ? -2.295 -9.038 1.573 1.00 94.19 89 VAL A O 1
ATOM 686 N N . CYS A 1 90 ? -0.119 -8.690 1.166 1.00 94.44 90 CYS A N 1
ATOM 687 C CA . CYS A 1 90 ? 0.283 -8.697 2.576 1.00 94.44 90 CYS A CA 1
ATOM 688 C C . CYS A 1 90 ? -0.441 -7.638 3.422 1.00 94.44 90 CYS A C 1
ATOM 690 O O . CYS A 1 90 ? -0.761 -7.909 4.582 1.00 94.44 90 CYS A O 1
ATOM 692 N N . VAL A 1 91 ? -0.749 -6.458 2.869 1.00 92.62 91 VAL A N 1
ATOM 693 C CA . VAL A 1 91 ? -1.484 -5.411 3.609 1.00 92.62 91 VAL A CA 1
ATOM 694 C C . VAL A 1 91 ? -2.902 -5.832 4.007 1.00 92.62 91 VAL A C 1
ATOM 696 O O . VAL A 1 91 ? -3.432 -5.305 4.987 1.00 92.62 91 VAL A O 1
ATOM 699 N N . PHE A 1 92 ? -3.493 -6.846 3.361 1.00 92.56 92 PHE A N 1
ATOM 700 C CA . PHE A 1 92 ? -4.787 -7.392 3.780 1.00 92.56 92 PHE A CA 1
ATOM 701 C C . PHE A 1 92 ? -4.747 -8.167 5.108 1.00 92.56 92 PHE A C 1
ATOM 703 O O . PHE A 1 92 ? -5.799 -8.462 5.680 1.00 92.56 92 PHE A O 1
ATOM 710 N N . ALA A 1 93 ? -3.564 -8.432 5.673 1.00 94.25 93 ALA A N 1
ATOM 711 C CA . ALA A 1 93 ? -3.452 -8.983 7.023 1.00 94.25 93 ALA A CA 1
ATOM 712 C C . ALA A 1 93 ? -4.120 -8.078 8.080 1.00 94.25 93 ALA A C 1
ATOM 714 O O . ALA A 1 93 ? -4.725 -8.578 9.032 1.00 94.25 93 ALA A O 1
ATOM 715 N N . ALA A 1 94 ? -4.069 -6.753 7.896 1.00 92.25 94 ALA A N 1
ATOM 716 C CA . ALA A 1 94 ? -4.700 -5.793 8.799 1.00 92.25 94 ALA A CA 1
ATOM 717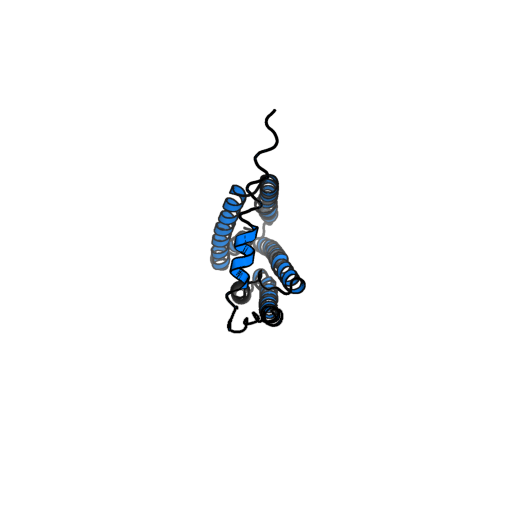 C C . ALA A 1 94 ? -6.241 -5.913 8.827 1.00 92.25 94 ALA A C 1
ATOM 719 O O . ALA A 1 94 ? -6.782 -6.187 9.902 1.00 92.25 94 ALA A O 1
ATOM 720 N N . PRO A 1 95 ? -6.980 -5.789 7.702 1.00 88.75 95 PRO A N 1
ATOM 721 C CA . PRO A 1 95 ? -8.432 -5.967 7.707 1.00 88.75 95 PRO A CA 1
ATOM 722 C C . PRO A 1 95 ? -8.862 -7.375 8.145 1.00 88.75 95 PRO A C 1
ATOM 724 O O . PRO A 1 95 ? -9.889 -7.505 8.812 1.00 88.75 95 PRO A O 1
ATOM 727 N N . LEU A 1 96 ? -8.067 -8.416 7.863 1.00 92.38 96 LEU A N 1
ATOM 728 C CA . LEU A 1 96 ? -8.325 -9.772 8.362 1.00 92.38 96 LEU A CA 1
ATOM 729 C C . LEU A 1 96 ? -8.252 -9.853 9.895 1.00 92.38 96 LEU A C 1
ATOM 731 O O . LEU A 1 96 ? -9.105 -10.480 10.529 1.00 92.38 96 LEU A O 1
ATOM 735 N N . SER A 1 97 ? -7.275 -9.175 10.502 1.00 93.50 97 SER A N 1
ATOM 736 C CA . SER A 1 97 ? -7.157 -9.062 11.960 1.00 93.50 97 SER A CA 1
ATOM 737 C C . SER A 1 97 ? -8.381 -8.376 12.578 1.00 93.50 97 SER A C 1
ATOM 739 O O . SER A 1 97 ? -8.943 -8.880 13.554 1.00 93.50 97 SER A O 1
ATOM 741 N N . ILE A 1 98 ? -8.865 -7.290 11.964 1.00 90.75 98 ILE A N 1
ATOM 742 C CA . ILE A 1 98 ? -10.070 -6.586 12.429 1.00 90.75 98 ILE A CA 1
ATOM 743 C C . ILE A 1 98 ? -11.316 -7.468 12.295 1.00 90.75 98 ILE A C 1
ATOM 745 O O . ILE A 1 98 ? -12.097 -7.553 13.239 1.00 90.75 98 ILE A O 1
ATOM 749 N N . MET A 1 99 ? -11.494 -8.191 11.182 1.00 92.00 99 MET A N 1
ATOM 750 C CA . MET A 1 99 ? -12.609 -9.141 11.033 1.00 92.00 99 MET A CA 1
ATOM 751 C C . MET A 1 99 ? -12.596 -10.205 12.136 1.00 92.00 99 MET A C 1
ATOM 753 O O . MET A 1 99 ? -13.622 -10.471 12.765 1.00 92.00 99 MET A O 1
ATOM 757 N N . ARG A 1 100 ? -11.419 -10.768 12.440 1.00 91.75 100 ARG A N 1
ATOM 758 C CA . ARG A 1 100 ? -11.254 -11.708 13.558 1.00 91.75 100 ARG A CA 1
ATOM 759 C C . ARG A 1 100 ? -11.636 -11.069 14.894 1.00 91.75 100 ARG A C 1
ATOM 761 O O . ARG A 1 100 ? -12.255 -11.736 15.724 1.00 91.75 100 ARG A O 1
ATOM 768 N N . GLN A 1 101 ? -11.267 -9.809 15.114 1.00 89.50 101 GLN A N 1
ATOM 769 C CA . GLN A 1 101 ? -11.614 -9.078 16.329 1.00 89.50 101 GLN A CA 1
ATOM 770 C C . GLN A 1 101 ? -13.128 -8.885 16.447 1.00 89.50 101 GLN A C 1
ATOM 772 O O . GLN A 1 101 ? -13.671 -9.233 17.487 1.00 89.50 101 GLN A O 1
ATOM 777 N N . VAL A 1 102 ? -13.815 -8.449 15.386 1.00 88.75 102 VAL A N 1
ATOM 778 C CA . VAL A 1 102 ? -15.282 -8.279 15.363 1.00 88.75 102 VAL A CA 1
ATOM 779 C C . VAL A 1 102 ? -16.006 -9.591 15.680 1.00 88.75 102 VAL A C 1
ATOM 781 O O . VAL A 1 102 ? -16.941 -9.599 16.477 1.00 88.75 102 VAL A O 1
ATOM 784 N N . ILE A 1 103 ? -15.552 -10.720 15.124 1.00 88.75 103 ILE A N 1
ATOM 785 C CA . ILE A 1 103 ? -16.150 -12.041 15.399 1.00 88.75 103 ILE A CA 1
ATOM 786 C C . ILE A 1 103 ? -15.999 -12.426 16.876 1.00 88.75 103 ILE A C 1
ATOM 788 O O . ILE A 1 103 ? -16.938 -12.959 17.471 1.00 88.75 103 ILE A O 1
ATOM 792 N N . LYS A 1 104 ? -14.826 -12.162 17.466 1.00 88.75 104 LYS A N 1
ATOM 793 C CA . LYS A 1 104 ? -14.531 -12.477 18.870 1.00 88.75 104 LYS A CA 1
ATOM 794 C C . LYS A 1 104 ? -15.267 -11.565 19.845 1.00 88.75 104 LYS A C 1
ATOM 796 O O . LYS A 1 104 ? -15.799 -12.050 20.834 1.00 88.75 104 LYS A O 1
ATOM 801 N N . THR A 1 105 ? -15.273 -10.260 19.585 1.00 86.94 105 THR A N 1
ATOM 802 C CA . THR A 1 105 ? -15.867 -9.258 20.480 1.00 86.94 105 THR A CA 1
ATOM 803 C C . THR A 1 105 ? -17.357 -9.067 20.242 1.00 86.94 105 THR A C 1
ATOM 805 O O . THR A 1 105 ? -18.003 -8.378 21.026 1.00 86.94 105 THR A O 1
ATOM 808 N N . LYS A 1 106 ? -17.902 -9.626 19.149 1.00 83.62 106 LYS A N 1
ATOM 809 C CA . LYS A 1 106 ? -19.289 -9.421 18.705 1.00 83.62 106 LYS A CA 1
ATOM 810 C C . LYS A 1 106 ? -19.638 -7.928 18.565 1.00 83.62 106 LYS A C 1
ATOM 812 O O . LYS A 1 106 ? -20.794 -7.536 18.683 1.00 83.62 106 LYS A O 1
ATOM 817 N N . SER A 1 107 ? -18.629 -7.083 18.334 1.00 80.31 107 SER A N 1
ATOM 818 C CA . SER A 1 107 ? -18.731 -5.623 18.319 1.00 80.31 107 SER A CA 1
ATOM 819 C C . SER A 1 107 ? -18.079 -5.058 17.064 1.00 80.31 107 SER A C 1
ATOM 821 O O . SER A 1 107 ? -16.940 -5.387 16.742 1.00 80.31 107 SER A O 1
ATOM 823 N N . VAL A 1 108 ? -18.791 -4.158 16.385 1.00 82.12 108 VAL A N 1
ATOM 824 C CA . VAL A 1 108 ? -18.356 -3.491 15.143 1.00 82.12 108 VAL A CA 1
ATOM 825 C C . VAL A 1 108 ? -17.673 -2.139 15.381 1.00 82.12 108 VAL A C 1
ATOM 827 O O . VAL A 1 108 ? -17.495 -1.359 14.455 1.00 82.12 108 VAL A O 1
ATOM 830 N N . GLU A 1 109 ? -17.291 -1.842 16.622 1.00 79.62 109 GLU A N 1
ATOM 831 C CA . GLU A 1 109 ? -16.721 -0.546 17.023 1.00 79.62 109 GLU A CA 1
ATOM 832 C C . GLU A 1 109 ? -15.456 -0.166 16.238 1.00 79.62 109 GLU A C 1
ATOM 834 O O . GLU A 1 109 ? -15.285 0.984 15.850 1.00 79.62 109 GLU A O 1
ATOM 839 N N . TYR A 1 110 ? -14.617 -1.153 15.916 1.00 74.12 110 TYR A N 1
ATOM 840 C CA . TYR A 1 110 ? -13.371 -0.964 15.165 1.00 74.12 110 TYR A CA 1
ATOM 841 C C . TYR A 1 110 ? -13.537 -1.119 13.641 1.00 74.12 110 TYR A C 1
ATOM 843 O O . TYR A 1 110 ? -12.547 -1.134 12.912 1.00 74.12 110 TYR A O 1
ATOM 851 N N . MET A 1 111 ? -14.773 -1.262 13.145 1.00 80.81 111 MET A N 1
ATOM 852 C CA . MET A 1 111 ? -15.085 -1.449 11.724 1.00 80.81 111 MET A CA 1
ATOM 853 C C . MET A 1 111 ? -16.244 -0.532 11.303 1.00 80.81 111 MET A C 1
ATOM 855 O O . MET A 1 111 ? -17.398 -0.961 11.254 1.00 80.81 111 MET A O 1
ATOM 859 N N . PRO A 1 112 ? -15.977 0.744 10.987 1.00 84.62 112 PRO A N 1
ATOM 860 C CA . PRO A 1 112 ? -17.011 1.633 10.476 1.00 84.62 112 PRO A CA 1
ATOM 861 C C . PRO A 1 112 ? -17.421 1.228 9.052 1.00 84.62 112 PRO A C 1
ATOM 863 O O . PRO A 1 112 ? -16.585 1.096 8.157 1.00 84.62 112 PRO A O 1
ATOM 866 N N . PHE A 1 113 ? -18.729 1.097 8.825 1.00 87.44 113 PHE A N 1
ATOM 867 C CA . PHE A 1 113 ? -19.305 0.679 7.541 1.00 87.44 113 PHE A CA 1
ATOM 868 C C . PHE A 1 113 ? -18.828 1.514 6.348 1.00 87.44 113 PHE A C 1
ATOM 870 O O . PHE A 1 113 ? -18.504 0.962 5.299 1.00 87.44 113 PHE A O 1
ATOM 877 N N . ALA A 1 114 ? -18.744 2.837 6.519 1.00 89.06 114 ALA A N 1
ATOM 878 C CA . ALA A 1 114 ? -18.327 3.748 5.458 1.00 89.06 114 ALA A CA 1
ATOM 879 C C . ALA A 1 114 ? -16.912 3.437 4.943 1.00 89.06 114 ALA A C 1
ATOM 881 O O . ALA A 1 114 ? -16.686 3.490 3.738 1.00 89.06 114 ALA A O 1
ATOM 882 N N . LEU A 1 115 ? -15.978 3.049 5.825 1.00 88.62 115 LEU A N 1
ATOM 883 C CA . LEU A 1 115 ? -14.629 2.675 5.395 1.00 88.62 115 LEU A CA 1
ATOM 884 C C . LEU A 1 115 ? -14.657 1.395 4.558 1.00 88.62 115 LEU A C 1
ATOM 886 O O . LEU A 1 115 ? -14.061 1.366 3.487 1.00 88.62 115 LEU A O 1
ATOM 890 N N . SER A 1 116 ? -15.387 0.363 4.992 1.00 91.38 116 SER A N 1
ATOM 891 C CA . SER A 1 116 ? -15.516 -0.887 4.229 1.00 91.38 116 SER A CA 1
ATOM 892 C C . SER A 1 116 ? -16.171 -0.671 2.864 1.00 91.38 116 SER A C 1
ATOM 894 O O . SER A 1 116 ? -15.699 -1.208 1.862 1.00 91.38 116 SER A O 1
ATOM 896 N N . PHE A 1 117 ? -17.208 0.164 2.795 1.00 93.38 117 PHE A N 1
ATOM 897 C CA . PHE A 1 117 ? -17.863 0.516 1.538 1.00 93.38 117 PHE A CA 1
ATOM 898 C C . PHE A 1 117 ? -16.919 1.265 0.584 1.00 93.38 117 PHE A C 1
ATOM 900 O O . PHE A 1 117 ? -16.746 0.849 -0.562 1.00 93.38 117 PHE A O 1
ATOM 907 N N . CYS A 1 118 ? -16.237 2.312 1.060 1.00 95.50 118 CYS A N 1
ATOM 908 C CA . CYS A 1 118 ? -15.284 3.075 0.249 1.00 95.50 118 CYS A CA 1
ATOM 909 C C . CYS A 1 118 ? -14.096 2.222 -0.220 1.00 95.50 118 CYS A C 1
ATOM 911 O O . CYS A 1 118 ? -13.680 2.342 -1.371 1.00 95.50 118 CYS A O 1
ATOM 913 N N . LEU A 1 119 ? -13.572 1.332 0.632 1.00 92.75 119 LEU A N 1
ATOM 914 C CA . LEU A 1 119 ? -12.508 0.393 0.259 1.00 92.75 119 LEU A CA 1
ATOM 915 C C . LEU A 1 119 ? -12.975 -0.594 -0.816 1.00 92.75 119 LEU A C 1
ATOM 917 O O . LEU A 1 119 ? -12.220 -0.887 -1.740 1.00 92.75 119 LEU A O 1
ATOM 921 N N . THR A 1 120 ? -14.226 -1.054 -0.741 1.00 95.44 120 THR A N 1
ATOM 922 C CA . THR A 1 120 ? -14.819 -1.931 -1.762 1.00 95.44 120 THR A CA 1
ATOM 923 C C . THR A 1 120 ? -14.935 -1.208 -3.102 1.00 95.44 120 THR A C 1
ATOM 925 O O . THR A 1 120 ? -14.494 -1.736 -4.120 1.00 95.44 120 THR A O 1
ATOM 928 N N . LEU A 1 121 ? -15.472 0.018 -3.114 1.00 96.56 121 LEU A N 1
ATOM 929 C CA . LEU A 1 121 ? -15.545 0.833 -4.331 1.00 96.56 121 LEU A CA 1
ATOM 930 C C . LEU A 1 121 ? -14.155 1.111 -4.905 1.00 96.56 121 LEU A C 1
ATOM 932 O O . LEU A 1 121 ? -13.950 0.980 -6.108 1.00 96.56 121 LEU A O 1
ATOM 936 N N . SER A 1 122 ? -13.188 1.440 -4.047 1.00 95.69 122 SER A N 1
ATOM 937 C CA . SER A 1 122 ? -11.803 1.646 -4.462 1.00 95.69 122 SER A CA 1
ATOM 938 C C . SER A 1 122 ? -11.227 0.394 -5.127 1.00 95.69 122 SER A C 1
ATOM 940 O O . SER A 1 122 ? -10.678 0.492 -6.223 1.00 95.69 122 SER A O 1
ATOM 942 N N . ALA A 1 123 ? -11.424 -0.786 -4.531 1.00 96.00 123 ALA A N 1
ATOM 943 C CA . ALA A 1 123 ? -10.962 -2.051 -5.094 1.00 96.00 123 ALA A CA 1
ATOM 944 C C . ALA A 1 123 ? -11.592 -2.343 -6.466 1.00 96.00 123 ALA A C 1
ATOM 946 O O . ALA A 1 123 ? -10.886 -2.729 -7.394 1.00 96.00 123 ALA A O 1
ATOM 947 N N . ILE A 1 124 ? -12.895 -2.092 -6.631 1.00 97.06 124 ILE A N 1
ATOM 948 C CA . ILE A 1 124 ? -13.587 -2.240 -7.922 1.00 97.06 124 ILE A CA 1
ATOM 949 C C . ILE A 1 124 ? -12.975 -1.308 -8.976 1.00 97.06 124 ILE A C 1
ATOM 951 O O . ILE A 1 124 ? -12.652 -1.748 -10.080 1.00 97.06 124 ILE A O 1
ATOM 955 N N . MET A 1 125 ? -12.777 -0.032 -8.635 1.00 96.56 125 MET A N 1
ATOM 956 C CA . MET A 1 125 ? -12.208 0.954 -9.558 1.00 96.56 125 MET A CA 1
ATOM 957 C C . MET A 1 125 ? -10.784 0.584 -9.981 1.00 96.56 125 MET A C 1
ATOM 959 O O . MET A 1 125 ? -10.468 0.623 -11.169 1.00 96.56 125 MET A O 1
ATOM 963 N N . TRP A 1 126 ? -9.933 0.174 -9.037 1.00 96.25 126 TRP A N 1
ATOM 964 C CA . TRP A 1 126 ? -8.562 -0.242 -9.337 1.00 96.25 126 TRP A CA 1
ATOM 965 C C . TRP A 1 126 ? -8.486 -1.566 -10.094 1.00 96.25 126 TRP A C 1
ATOM 967 O O . TRP A 1 126 ? -7.599 -1.736 -10.930 1.00 96.25 126 TRP A O 1
ATOM 977 N N . PHE A 1 127 ? -9.423 -2.484 -9.852 1.00 96.62 127 PHE A N 1
ATOM 978 C CA . PHE A 1 127 ? -9.549 -3.712 -10.628 1.00 96.62 127 PHE A CA 1
ATOM 979 C C . PHE A 1 127 ? -9.846 -3.411 -12.099 1.00 96.62 127 PHE A C 1
ATOM 981 O O . PHE A 1 127 ? -9.109 -3.869 -12.971 1.00 96.62 127 PHE A O 1
ATOM 988 N N . PHE A 1 128 ? -10.867 -2.594 -12.383 1.00 95.94 128 PHE A N 1
ATOM 989 C CA . PHE A 1 128 ? -11.189 -2.210 -13.758 1.00 95.94 128 PHE A CA 1
ATOM 990 C C . PHE A 1 128 ? -10.078 -1.389 -14.407 1.00 95.94 128 PHE A C 1
ATOM 992 O O . PHE A 1 128 ? -9.742 -1.641 -15.559 1.00 95.94 128 PHE A O 1
ATOM 999 N N . TYR A 1 129 ? -9.458 -0.466 -13.672 1.00 94.69 129 TYR A N 1
ATOM 1000 C CA . TYR A 1 129 ? -8.290 0.266 -14.159 1.00 94.69 129 TYR A CA 1
ATOM 1001 C C . TYR A 1 129 ? -7.150 -0.683 -14.567 1.00 94.69 129 TYR A C 1
ATOM 1003 O O . TYR A 1 129 ? -6.609 -0.557 -15.665 1.00 94.69 129 TYR A O 1
ATOM 1011 N N . GLY A 1 130 ? -6.828 -1.672 -13.727 1.00 93.88 130 GLY A N 1
ATOM 1012 C CA . GLY A 1 130 ? -5.830 -2.693 -14.043 1.00 93.88 130 GLY A CA 1
ATOM 1013 C C . GLY A 1 130 ? -6.216 -3.520 -15.270 1.00 93.88 130 GLY A C 1
ATOM 1014 O O . GLY A 1 130 ? -5.401 -3.685 -16.171 1.00 93.88 130 GLY A O 1
ATOM 1015 N N . LEU A 1 131 ? -7.468 -3.978 -15.360 1.00 94.69 131 LEU A N 1
ATOM 1016 C CA . LEU A 1 131 ? -7.956 -4.737 -16.516 1.00 94.69 131 LEU A CA 1
ATOM 1017 C C . LEU A 1 131 ? -7.887 -3.945 -17.827 1.00 94.69 131 LEU A C 1
ATOM 1019 O O . LEU A 1 131 ? -7.422 -4.481 -18.830 1.00 94.69 131 LEU A O 1
ATOM 1023 N N . LEU A 1 132 ? -8.313 -2.679 -17.824 1.00 94.19 132 LEU A N 1
ATOM 1024 C CA . LEU A 1 132 ? -8.305 -1.823 -19.015 1.00 94.19 132 LEU A CA 1
ATOM 1025 C C . LEU A 1 132 ? -6.885 -1.568 -19.534 1.00 94.19 132 LEU A C 1
ATOM 1027 O O . LEU A 1 132 ? -6.681 -1.469 -20.740 1.00 94.19 132 LEU A O 1
ATOM 1031 N N . LEU A 1 133 ? -5.899 -1.518 -18.636 1.00 91.31 133 LEU A N 1
ATOM 1032 C CA . LEU A 1 133 ? -4.481 -1.401 -18.983 1.00 91.31 133 LEU A CA 1
ATOM 1033 C C . LEU A 1 133 ? -3.783 -2.756 -19.184 1.00 91.31 133 LEU A C 1
ATOM 1035 O O . LEU A 1 133 ? -2.562 -2.787 -19.341 1.00 91.31 133 LEU A O 1
ATOM 1039 N N . SER A 1 134 ? -4.522 -3.874 -19.147 1.00 92.81 134 SER A N 1
ATOM 1040 C CA . SER A 1 134 ? -3.967 -5.239 -19.153 1.00 92.81 134 SER A CA 1
ATOM 1041 C C . SER A 1 134 ? -2.861 -5.453 -18.102 1.00 92.81 134 SER A C 1
ATOM 1043 O O . SER A 1 134 ? -1.909 -6.206 -18.303 1.00 92.81 134 SER A O 1
ATOM 1045 N N . ASP A 1 135 ? -2.986 -4.772 -16.963 1.00 92.56 135 ASP A N 1
ATOM 1046 C CA . ASP A 1 135 ? -2.067 -4.804 -15.834 1.00 92.56 135 ASP A CA 1
ATOM 1047 C C . ASP A 1 135 ? -2.608 -5.690 -14.709 1.00 92.56 135 ASP A C 1
ATOM 1049 O O . ASP A 1 135 ? -3.322 -5.262 -13.793 1.00 92.56 135 ASP A O 1
ATOM 1053 N N . TYR A 1 136 ? -2.218 -6.960 -14.766 1.00 92.94 136 TYR A N 1
ATOM 105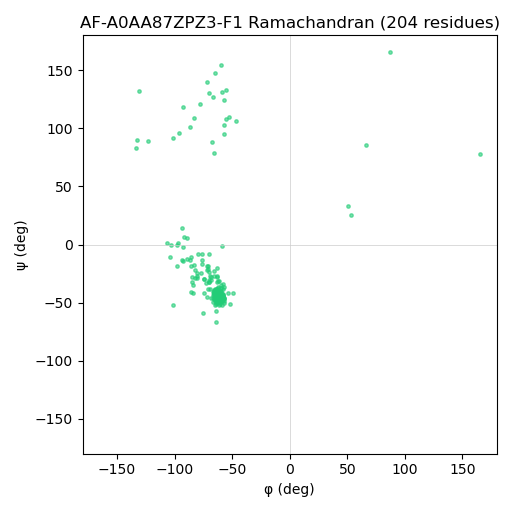4 C CA . TYR A 1 136 ? -2.619 -7.958 -13.783 1.00 92.94 136 TYR A CA 1
ATOM 1055 C C . TYR A 1 136 ? -1.965 -7.768 -12.406 1.00 92.94 136 TYR A C 1
ATOM 1057 O O . TYR A 1 136 ? -2.491 -8.286 -11.418 1.00 92.94 136 TYR A O 1
ATOM 1065 N N . PHE A 1 137 ? -0.868 -7.008 -12.300 1.00 93.62 137 PHE A N 1
ATOM 1066 C CA . PHE A 1 137 ? -0.227 -6.723 -11.011 1.00 93.62 137 PHE A CA 1
ATOM 1067 C C . PHE A 1 137 ? -1.080 -5.786 -10.158 1.00 93.62 137 PHE A C 1
ATOM 1069 O O . PHE A 1 137 ? -1.106 -5.916 -8.937 1.00 93.62 137 PHE A O 1
ATOM 1076 N N . ILE A 1 138 ? -1.818 -4.884 -10.808 1.00 93.50 138 ILE A N 1
ATOM 1077 C CA . ILE A 1 138 ? -2.796 -4.013 -10.154 1.00 93.50 138 ILE A CA 1
ATOM 1078 C C . ILE A 1 138 ? -4.151 -4.711 -10.033 1.00 93.50 138 ILE A C 1
ATOM 1080 O O . ILE A 1 138 ? -4.787 -4.621 -8.985 1.00 93.50 138 ILE A O 1
ATOM 1084 N N . ALA A 1 139 ? -4.603 -5.441 -11.056 1.00 94.69 139 ALA A N 1
ATOM 1085 C CA . ALA A 1 139 ? -5.920 -6.076 -11.006 1.00 94.69 139 ALA A CA 1
ATOM 1086 C C . ALA A 1 139 ? -6.005 -7.186 -9.938 1.00 94.69 139 ALA A C 1
ATOM 1088 O O . ALA A 1 139 ? -6.978 -7.244 -9.186 1.00 94.69 139 ALA A O 1
ATOM 1089 N N . SER A 1 140 ? -4.989 -8.051 -9.826 1.00 93.81 140 SER A N 1
ATOM 1090 C CA . SER A 1 140 ? -5.080 -9.259 -8.990 1.00 93.81 140 SER A CA 1
ATOM 1091 C C . SER A 1 140 ? -5.241 -9.004 -7.481 1.00 93.81 140 SER A C 1
ATOM 1093 O O . SER A 1 140 ? -6.137 -9.618 -6.893 1.00 93.81 140 SER A O 1
ATOM 1095 N N . PRO A 1 141 ? -4.507 -8.085 -6.816 1.00 94.31 141 PRO A N 1
ATOM 1096 C CA . PRO A 1 141 ? -4.700 -7.846 -5.385 1.00 94.31 141 PRO A CA 1
ATOM 1097 C C . PRO A 1 141 ? -6.048 -7.172 -5.098 1.00 94.31 141 PRO A C 1
ATOM 1099 O O . PRO A 1 141 ? -6.632 -7.373 -4.035 1.00 94.31 141 PRO A O 1
ATOM 1102 N N . ASN A 1 142 ? -6.587 -6.412 -6.056 1.00 96.06 142 ASN A N 1
ATOM 1103 C CA . ASN A 1 142 ? -7.875 -5.740 -5.903 1.00 96.06 142 ASN A CA 1
ATOM 1104 C C . ASN A 1 142 ? -9.071 -6.704 -5.931 1.00 96.06 142 ASN A C 1
ATOM 1106 O O . ASN A 1 142 ? -10.094 -6.396 -5.326 1.00 96.06 142 ASN A O 1
ATOM 1110 N N . ILE A 1 143 ? -8.933 -7.905 -6.510 1.00 95.19 143 ILE A N 1
ATOM 1111 C CA . ILE A 1 143 ? -9.936 -8.975 -6.358 1.00 95.19 143 ILE A CA 1
ATOM 1112 C C . ILE A 1 143 ? -10.068 -9.356 -4.878 1.00 95.19 143 ILE A C 1
ATOM 1114 O O . ILE A 1 143 ? -11.174 -9.414 -4.343 1.00 95.19 143 ILE A O 1
ATOM 1118 N N . LEU A 1 144 ? -8.941 -9.564 -4.189 1.00 93.88 144 LEU A N 1
ATOM 1119 C CA . LEU A 1 144 ? -8.938 -9.855 -2.752 1.00 93.88 144 LEU A CA 1
ATOM 1120 C C . LEU A 1 144 ? -9.462 -8.667 -1.939 1.00 93.88 144 LEU A C 1
ATOM 1122 O O . LEU A 1 144 ? -10.234 -8.865 -1.004 1.00 93.88 144 LEU A O 1
ATOM 1126 N N . GLY A 1 145 ? -9.102 -7.440 -2.326 1.00 94.12 145 GLY A N 1
ATOM 1127 C CA . GLY A 1 145 ? -9.630 -6.219 -1.713 1.00 94.12 145 GLY A CA 1
ATOM 1128 C C . GLY A 1 145 ? -11.153 -6.127 -1.798 1.00 94.12 145 GLY A C 1
ATOM 1129 O O . GLY A 1 145 ? -11.805 -5.836 -0.796 1.00 94.12 145 GLY A O 1
ATOM 1130 N N . PHE A 1 146 ? -11.729 -6.455 -2.955 1.00 94.75 146 PHE A N 1
ATOM 1131 C CA . PHE A 1 146 ? -13.175 -6.530 -3.139 1.00 94.75 146 PHE A CA 1
ATOM 1132 C C . PHE A 1 146 ? -13.804 -7.614 -2.254 1.00 94.75 146 PHE A C 1
ATOM 1134 O O . PHE A 1 146 ? -14.744 -7.326 -1.514 1.00 94.75 146 PHE A O 1
ATOM 1141 N N . LEU A 1 147 ? -13.259 -8.837 -2.263 1.00 94.69 147 LEU A N 1
ATOM 1142 C CA . LEU A 1 147 ? -13.768 -9.946 -1.446 1.00 94.69 147 LEU A CA 1
ATOM 1143 C C . LEU A 1 147 ? -13.752 -9.613 0.049 1.00 94.69 147 LEU A C 1
ATOM 1145 O O . LEU A 1 147 ? -14.746 -9.830 0.745 1.00 94.69 147 LEU A O 1
ATOM 1149 N N . PHE A 1 148 ? -12.649 -9.049 0.545 1.00 92.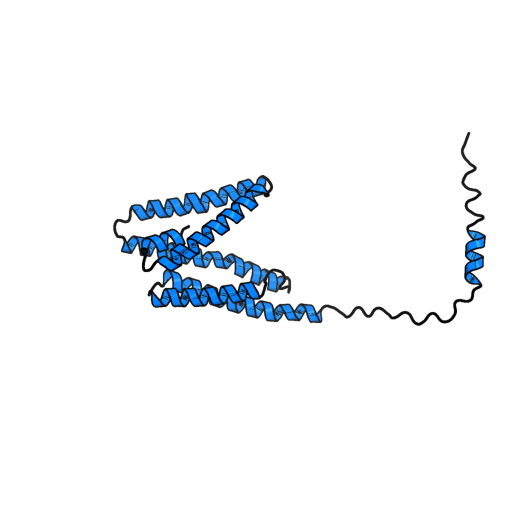88 148 PHE A N 1
ATOM 1150 C CA . PHE A 1 148 ? -12.565 -8.617 1.933 1.00 92.88 148 PHE A CA 1
ATOM 1151 C C . PHE A 1 148 ? -13.506 -7.450 2.219 1.00 92.88 148 PHE A C 1
ATOM 1153 O O . PHE A 1 148 ? -14.186 -7.489 3.236 1.00 92.88 148 PHE A O 1
ATOM 1160 N N . GLY A 1 149 ? -13.631 -6.467 1.329 1.00 93.62 149 GLY A N 1
ATOM 1161 C CA . GLY A 1 149 ? -14.573 -5.359 1.489 1.00 93.62 149 GLY A CA 1
ATOM 1162 C C . GLY A 1 149 ? -16.030 -5.823 1.634 1.00 93.62 149 GLY A C 1
ATOM 1163 O O . GLY A 1 149 ? -16.720 -5.417 2.574 1.00 93.62 149 GLY A O 1
ATOM 1164 N N . ILE A 1 150 ? -16.471 -6.759 0.785 1.00 94.44 150 ILE A N 1
ATOM 1165 C CA . ILE A 1 150 ? -17.787 -7.407 0.901 1.00 94.44 150 ILE A CA 1
ATOM 1166 C C . ILE A 1 150 ? -17.916 -8.149 2.235 1.00 94.44 150 ILE A C 1
ATOM 1168 O O . ILE A 1 150 ? -18.900 -7.958 2.953 1.00 94.44 150 ILE A O 1
ATOM 1172 N N . ALA A 1 151 ? -16.916 -8.957 2.602 1.00 93.69 151 ALA A N 1
ATOM 1173 C CA . ALA A 1 151 ? -16.926 -9.694 3.862 1.00 93.69 151 ALA A CA 1
ATOM 1174 C C . ALA A 1 151 ? -17.043 -8.756 5.075 1.00 93.69 151 ALA A C 1
ATOM 1176 O O . ALA A 1 151 ? -17.840 -9.020 5.974 1.00 93.69 151 ALA A O 1
ATOM 1177 N N . GLN A 1 152 ? -16.319 -7.632 5.082 1.00 93.50 152 GLN A N 1
ATOM 1178 C CA . GLN A 1 152 ? -16.392 -6.623 6.139 1.00 93.50 152 GLN A CA 1
ATOM 1179 C C . GLN A 1 152 ? -17.793 -5.996 6.241 1.00 93.50 152 GLN A C 1
ATOM 1181 O O . GLN A 1 152 ? -18.320 -5.853 7.343 1.00 93.50 152 GLN A O 1
ATOM 1186 N N . MET A 1 153 ? -18.436 -5.671 5.114 1.00 93.06 153 MET A N 1
ATOM 1187 C CA . MET A 1 153 ? -19.801 -5.128 5.120 1.00 93.06 153 MET A CA 1
ATOM 1188 C C . MET A 1 153 ? -20.834 -6.138 5.634 1.00 93.06 153 MET A C 1
ATOM 1190 O O . MET A 1 153 ? -21.691 -5.773 6.438 1.00 93.06 153 MET A O 1
ATOM 1194 N N . ILE A 1 154 ? -20.733 -7.410 5.232 1.00 91.62 154 ILE A N 1
ATOM 1195 C CA . ILE A 1 154 ? -21.597 -8.483 5.750 1.00 91.62 154 ILE A CA 1
ATOM 1196 C C . ILE A 1 154 ? -21.410 -8.616 7.265 1.00 91.62 154 ILE A C 1
ATOM 1198 O O . ILE A 1 154 ? -22.383 -8.620 8.019 1.00 91.62 154 ILE A O 1
ATOM 1202 N N . LEU A 1 155 ? -20.157 -8.668 7.722 1.00 90.00 155 LEU A N 1
ATOM 1203 C CA . LEU A 1 155 ? -19.817 -8.800 9.136 1.00 90.00 155 LEU A CA 1
ATOM 1204 C C . LEU A 1 155 ? -20.364 -7.631 9.963 1.00 90.00 155 LEU A C 1
ATOM 1206 O O . LEU A 1 155 ? -20.898 -7.835 11.055 1.00 90.00 155 LEU A O 1
ATOM 1210 N N . TYR A 1 156 ? -20.281 -6.416 9.415 1.00 89.19 156 TYR A N 1
ATOM 1211 C CA . TYR A 1 156 ? -20.856 -5.224 10.022 1.00 89.19 156 TYR A CA 1
ATOM 1212 C C . TYR A 1 156 ? -22.373 -5.357 10.207 1.00 89.19 156 TYR A C 1
ATOM 1214 O O . TYR A 1 156 ? -22.874 -5.108 11.301 1.00 89.19 156 TYR A O 1
ATOM 1222 N N . LEU A 1 157 ? -23.110 -5.779 9.174 1.00 88.06 157 LEU A N 1
ATOM 1223 C CA . LEU A 1 157 ? -24.570 -5.920 9.241 1.00 88.06 157 LEU A CA 1
ATOM 1224 C C . LEU A 1 157 ? -25.009 -6.987 10.252 1.00 88.06 157 LEU A C 1
ATOM 1226 O O . LEU A 1 157 ? -25.959 -6.760 11.000 1.00 88.06 157 LEU A O 1
ATOM 1230 N N . VAL A 1 158 ? -24.293 -8.113 10.316 1.00 88.31 158 VAL A N 1
ATOM 1231 C CA . VAL A 1 158 ? -24.592 -9.207 11.252 1.00 88.31 158 VAL A CA 1
ATOM 1232 C C . VAL A 1 158 ? -24.394 -8.761 12.705 1.00 88.31 158 VAL A C 1
ATOM 1234 O O . VAL A 1 158 ? -25.309 -8.883 13.517 1.00 88.31 158 VAL A O 1
ATOM 1237 N N . PHE A 1 159 ? -23.231 -8.196 13.047 1.00 84.25 159 PHE A N 1
ATOM 1238 C CA . PHE A 1 159 ? -22.904 -7.877 14.445 1.00 84.25 159 PHE A CA 1
ATOM 1239 C C . PHE A 1 159 ? -23.423 -6.521 14.931 1.00 84.25 159 PHE A C 1
ATOM 1241 O O . PHE A 1 159 ? -23.563 -6.325 16.139 1.00 84.25 159 PHE A O 1
ATOM 1248 N N . LYS A 1 160 ? -23.771 -5.589 14.034 1.00 79.81 160 LYS A N 1
ATOM 1249 C CA . LYS A 1 160 ? -24.462 -4.347 14.419 1.00 79.81 160 LYS A CA 1
ATOM 1250 C C . LYS A 1 160 ? -25.802 -4.636 15.097 1.00 79.81 160 LYS A C 1
ATOM 1252 O O . LYS A 1 160 ? -26.172 -3.933 16.036 1.00 79.81 160 LYS A O 1
ATOM 1257 N N . ASN A 1 161 ? -26.511 -5.662 14.631 1.00 66.75 161 ASN A N 1
ATOM 1258 C CA . ASN A 1 161 ? -27.831 -6.014 15.144 1.00 66.75 161 ASN A CA 1
ATOM 1259 C C . ASN A 1 161 ? -27.760 -6.822 16.450 1.00 66.75 161 ASN A C 1
ATOM 1261 O O . ASN A 1 161 ? -28.622 -6.648 17.302 1.00 66.75 161 ASN A O 1
ATOM 1265 N N . SER A 1 162 ? -26.697 -7.601 16.684 1.00 60.19 162 SER A N 1
ATOM 1266 C CA . SER A 1 162 ? -26.530 -8.371 17.931 1.00 60.19 162 SER A CA 1
ATOM 1267 C C . SER A 1 162 ? -26.420 -7.505 19.194 1.00 60.19 162 SER A C 1
ATOM 1269 O O . SER A 1 162 ? -26.809 -7.947 20.270 1.00 60.19 162 SER A O 1
ATOM 1271 N N . LYS A 1 163 ? -25.941 -6.256 19.091 1.00 54.25 163 LYS A N 1
ATOM 1272 C CA . LYS A 1 163 ? -25.929 -5.317 20.230 1.00 54.25 163 LYS A CA 1
ATOM 1273 C C . LYS A 1 163 ? -27.322 -4.806 20.618 1.00 54.25 163 LYS A C 1
ATOM 1275 O O . LYS A 1 163 ? -27.486 -4.360 21.747 1.00 54.25 163 LYS A O 1
ATOM 1280 N N . LYS A 1 164 ? -28.311 -4.858 19.717 1.00 51.97 164 LYS A N 1
ATOM 1281 C CA . LYS A 1 164 ? -29.678 -4.405 20.020 1.00 51.97 164 LYS A CA 1
ATOM 1282 C C . LYS A 1 164 ? -30.467 -5.409 20.860 1.00 51.97 164 LYS A C 1
ATOM 1284 O O . LYS A 1 164 ? -31.361 -4.989 21.577 1.00 51.97 164 LYS A O 1
ATOM 1289 N N . GLU A 1 165 ? -30.118 -6.694 20.814 1.00 52.88 165 GLU A N 1
ATOM 1290 C CA . GLU A 1 165 ? -30.816 -7.733 21.588 1.00 52.88 165 GLU A CA 1
ATOM 1291 C C . GLU A 1 165 ? -30.230 -7.963 22.992 1.00 52.88 165 GLU A C 1
ATOM 1293 O O . GLU A 1 165 ? -30.864 -8.601 23.823 1.00 52.88 165 GLU A O 1
ATOM 1298 N N . ALA A 1 166 ? -29.037 -7.430 23.286 1.00 52.06 166 ALA A N 1
ATOM 1299 C CA . ALA A 1 166 ? -28.323 -7.678 24.544 1.00 52.06 166 ALA A CA 1
ATOM 1300 C C . ALA A 1 166 ? -28.490 -6.584 25.619 1.00 52.06 166 ALA A C 1
ATOM 1302 O O . ALA A 1 166 ? -27.915 -6.710 26.699 1.00 52.06 166 ALA A O 1
ATOM 1303 N N . LEU A 1 167 ? -29.244 -5.514 25.351 1.00 46.03 167 LEU A N 1
ATOM 1304 C CA . LEU A 1 167 ? -29.641 -4.541 26.373 1.00 46.03 167 LEU A CA 1
ATOM 1305 C C . LEU A 1 167 ? -31.041 -4.926 26.871 1.00 46.03 167 LEU A C 1
ATOM 1307 O O . LEU A 1 167 ? -32.018 -4.552 26.220 1.00 46.03 167 LEU A O 1
ATOM 1311 N N . PRO A 1 168 ? -31.176 -5.668 27.989 1.00 46.50 168 PRO A N 1
ATOM 1312 C CA . PRO A 1 168 ? -32.449 -5.699 28.684 1.00 46.50 168 PRO A CA 1
ATOM 1313 C C . PRO A 1 168 ? -32.793 -4.252 29.027 1.00 46.50 168 PRO A C 1
ATOM 1315 O O . PRO A 1 168 ? -31.985 -3.528 29.611 1.00 46.50 168 PRO A O 1
ATOM 1318 N N . GLU A 1 169 ? -33.969 -3.823 28.585 1.00 49.03 169 GLU A N 1
ATOM 1319 C CA . GLU A 1 169 ? -34.605 -2.585 29.002 1.00 49.03 169 GLU A CA 1
ATOM 1320 C C . GLU A 1 169 ? -34.504 -2.540 30.534 1.00 49.03 169 GLU A C 1
ATOM 1322 O O . GLU A 1 169 ? -35.144 -3.337 31.223 1.00 49.03 169 GLU A O 1
ATOM 1327 N N . PHE A 1 170 ? -33.630 -1.691 31.086 1.00 51.38 170 PHE A N 1
ATOM 1328 C CA . PHE A 1 170 ? -33.619 -1.442 32.521 1.00 51.38 170 PHE A CA 1
ATOM 1329 C C . PHE A 1 170 ? -34.928 -0.707 32.787 1.00 51.38 170 PHE A C 1
ATOM 1331 O O . PHE A 1 170 ? -34.998 0.515 32.669 1.00 51.38 170 PHE A O 1
ATOM 1338 N N . LYS A 1 171 ? -35.998 -1.473 33.033 1.00 41.12 171 LYS A N 1
ATOM 1339 C CA . LYS A 1 171 ? -37.252 -0.973 33.577 1.00 41.12 171 LYS A CA 1
ATOM 1340 C C . LYS A 1 171 ? -36.850 -0.321 34.892 1.00 41.12 171 LYS A C 1
ATOM 1342 O O . LYS A 1 171 ? -36.660 -1.007 35.894 1.00 41.12 171 LYS A O 1
ATOM 1347 N N . LEU A 1 172 ? -36.634 0.995 34.865 1.00 45.62 172 LEU A N 1
ATOM 1348 C CA . LEU A 1 172 ? -36.684 1.799 36.071 1.00 45.62 172 LEU A CA 1
ATOM 1349 C C . LEU A 1 172 ? -38.031 1.446 36.679 1.00 45.62 172 LEU A C 1
ATOM 1351 O O . LEU A 1 172 ? -39.069 1.694 36.070 1.00 45.62 172 LEU A O 1
ATOM 1355 N N . HIS A 1 173 ? -37.994 0.732 37.798 1.00 46.22 173 HIS A N 1
ATOM 1356 C CA . HIS A 1 173 ? -39.176 0.477 38.584 1.00 46.22 173 HIS A CA 1
ATOM 1357 C C . HIS A 1 173 ? -39.721 1.862 38.925 1.00 46.22 173 HIS A C 1
ATOM 1359 O O . HIS A 1 173 ? -39.110 2.587 39.711 1.00 46.22 173 HIS A O 1
ATOM 1365 N N . GLU A 1 174 ? -40.780 2.275 38.227 1.00 48.25 174 GLU A N 1
ATOM 1366 C CA . GLU A 1 174 ? -41.530 3.467 38.579 1.00 48.25 174 GLU A CA 1
ATOM 1367 C C . GLU A 1 174 ? -41.944 3.263 40.034 1.00 48.25 174 GLU A C 1
ATOM 1369 O O . GLU A 1 174 ? -42.730 2.368 40.352 1.00 48.25 174 GLU A O 1
ATOM 1374 N N . MET A 1 175 ? -41.307 4.014 40.935 1.00 41.91 175 MET A N 1
ATOM 1375 C CA . MET A 1 175 ? -41.726 4.056 42.326 1.00 41.91 175 MET A CA 1
ATOM 1376 C C . MET A 1 175 ? -43.179 4.541 42.323 1.00 41.91 175 MET A C 1
ATOM 1378 O O . MET A 1 175 ? -43.474 5.523 41.633 1.00 41.91 175 MET A O 1
ATOM 1382 N N . PRO A 1 176 ? -44.092 3.864 43.039 1.00 47.28 176 PRO A N 1
ATOM 1383 C CA . PRO A 1 176 ? -45.482 4.285 43.081 1.00 47.28 176 PRO A CA 1
ATOM 1384 C C . PRO A 1 176 ? -45.580 5.714 43.639 1.00 47.28 176 PRO A C 1
ATOM 1386 O O . PRO A 1 176 ? -44.689 6.145 44.382 1.00 47.28 176 PRO A O 1
ATOM 1389 N N . PRO A 1 177 ? -46.641 6.464 43.285 1.00 44.41 177 PRO A N 1
ATOM 1390 C CA . PRO A 1 177 ? -46.833 7.814 43.785 1.00 44.41 177 PRO A CA 1
ATOM 1391 C C . PRO A 1 177 ? -46.821 7.777 45.310 1.00 44.41 177 PRO A C 1
ATOM 1393 O O . PRO A 1 177 ? -47.444 6.915 45.929 1.00 44.41 177 PRO A O 1
ATOM 1396 N N . ASN A 1 178 ? -46.063 8.697 45.894 1.00 44.12 178 ASN A N 1
ATOM 1397 C CA . ASN A 1 178 ? -45.931 8.882 47.328 1.00 44.12 178 ASN A CA 1
ATOM 1398 C C . ASN A 1 178 ? -47.267 9.345 47.931 1.00 44.12 178 ASN A C 1
ATOM 1400 O O . ASN A 1 178 ? -47.448 10.531 48.204 1.00 44.12 178 ASN A O 1
ATOM 1404 N N . ASP A 1 179 ? -48.193 8.414 48.138 1.00 47.66 179 ASP A N 1
ATOM 1405 C CA . ASP A 1 179 ? -49.354 8.632 48.983 1.00 47.66 179 ASP A CA 1
ATOM 1406 C C . ASP A 1 179 ? -48.960 8.375 50.442 1.00 47.66 179 ASP A C 1
ATOM 1408 O O . ASP A 1 179 ? -48.765 7.249 50.897 1.00 47.66 179 ASP A O 1
ATOM 1412 N N . THR A 1 180 ? -48.893 9.480 51.188 1.00 49.00 180 THR A N 1
ATOM 1413 C CA . THR A 1 180 ? -48.974 9.570 52.654 1.00 49.00 180 THR A CA 1
ATOM 1414 C C . THR A 1 180 ? -47.831 8.946 53.466 1.00 49.00 180 THR A C 1
ATOM 1416 O O . THR A 1 180 ? -47.940 7.860 54.025 1.00 49.00 180 THR A O 1
ATOM 1419 N N . VAL A 1 181 ? -46.764 9.723 53.675 1.00 41.62 181 VAL A N 1
ATOM 1420 C CA . VAL A 1 181 ? -45.903 9.559 54.859 1.00 41.62 181 VAL A CA 1
ATOM 1421 C C . VAL A 1 181 ? -46.616 10.206 56.060 1.00 41.62 181 VAL A C 1
ATOM 1423 O O . VAL A 1 181 ? -46.876 11.411 56.009 1.00 41.62 181 VAL A O 1
ATOM 1426 N N . PRO A 1 182 ? -46.930 9.478 57.151 1.00 39.78 182 PRO A N 1
ATOM 1427 C CA . PRO A 1 182 ? -47.412 10.098 58.379 1.00 39.78 182 PRO A CA 1
ATOM 1428 C C . PRO A 1 182 ? -46.290 10.942 58.992 1.00 39.78 182 PRO A C 1
ATOM 1430 O O . PRO A 1 182 ? -45.185 10.457 59.236 1.00 39.78 182 PRO A O 1
ATOM 1433 N N . THR A 1 183 ? -46.587 12.211 59.261 1.00 44.66 183 THR A N 1
ATOM 1434 C CA . THR A 1 183 ? -45.686 13.257 59.782 1.00 44.66 183 THR A CA 1
ATOM 1435 C C . THR A 1 183 ? -45.038 12.933 61.143 1.00 44.66 183 THR A C 1
ATOM 1437 O O . THR A 1 183 ? -44.218 13.697 61.636 1.00 44.66 183 THR A O 1
ATOM 1440 N N . THR A 1 184 ? -45.336 11.792 61.759 1.00 43.56 184 THR A N 1
ATOM 1441 C CA . THR A 1 184 ? -44.871 11.427 63.103 1.00 43.56 184 THR A CA 1
ATOM 1442 C C . THR A 1 184 ? -43.460 10.830 63.167 1.00 43.56 184 THR A C 1
ATOM 1444 O O . THR A 1 184 ? -42.828 10.938 64.211 1.00 43.56 184 THR A O 1
ATOM 1447 N N . ALA A 1 185 ? -42.908 10.274 62.082 1.00 42.53 185 ALA A N 1
ATOM 1448 C CA . ALA A 1 185 ? -41.585 9.622 62.128 1.00 42.53 185 ALA A CA 1
ATOM 1449 C C . ALA A 1 185 ? -40.385 10.588 62.002 1.00 42.53 185 ALA A C 1
ATOM 1451 O O . ALA A 1 185 ? -39.261 10.237 62.355 1.00 42.53 185 ALA A O 1
ATOM 1452 N N . VAL A 1 186 ? -40.598 11.819 61.520 1.00 45.06 186 VAL A N 1
ATOM 1453 C CA . VAL A 1 186 ? -39.508 12.795 61.304 1.00 45.06 186 VAL A CA 1
ATOM 1454 C C . VAL A 1 186 ? -39.102 13.496 62.609 1.00 45.06 186 VAL A C 1
ATOM 1456 O O . VAL A 1 186 ? -37.958 13.920 62.755 1.00 45.06 186 VAL A O 1
ATOM 1459 N N . GLN A 1 187 ? -39.994 13.569 63.599 1.00 41.34 187 GLN A N 1
ATOM 1460 C CA . GLN A 1 187 ? -39.721 14.262 64.863 1.00 41.34 187 GLN A CA 1
ATOM 1461 C C . GLN A 1 187 ? -38.930 13.419 65.876 1.00 41.34 187 GLN A C 1
ATOM 1463 O O . GLN A 1 187 ? -38.141 13.979 66.635 1.00 41.34 187 GLN A O 1
ATOM 1468 N N . GLU A 1 188 ? -39.052 12.088 65.845 1.00 45.25 188 GLU A N 1
ATOM 1469 C CA . GLU A 1 188 ? -38.284 11.196 66.732 1.00 45.25 188 GLU A CA 1
ATOM 1470 C C . GLU A 1 188 ? -36.799 11.104 66.342 1.00 45.25 188 GLU A C 1
ATOM 1472 O O . GLU A 1 188 ? -35.928 11.037 67.210 1.00 45.25 188 GLU A O 1
ATOM 1477 N N . ALA A 1 189 ? -36.483 11.186 65.045 1.00 45.19 189 ALA A N 1
ATOM 1478 C CA . ALA A 1 189 ? -35.100 11.151 64.572 1.00 45.19 189 ALA A CA 1
ATOM 1479 C C . ALA A 1 189 ? -34.329 12.438 64.917 1.00 45.19 189 ALA A C 1
ATOM 1481 O O . ALA A 1 189 ? -33.165 12.366 65.308 1.00 45.19 189 ALA A O 1
ATOM 1482 N N . ILE A 1 190 ? -34.985 13.604 64.840 1.00 46.25 190 ILE A N 1
ATOM 1483 C CA . ILE A 1 190 ? -34.362 14.914 65.106 1.00 46.25 190 ILE A CA 1
ATOM 1484 C C . ILE A 1 190 ? -34.128 15.134 66.615 1.00 46.25 190 ILE A C 1
ATOM 1486 O O . ILE A 1 190 ? -33.159 15.789 66.998 1.00 46.25 190 ILE A O 1
ATOM 1490 N N . GLY A 1 191 ? -34.957 14.545 67.487 1.00 40.78 191 GLY A N 1
ATOM 1491 C CA . GLY A 1 191 ? -34.785 14.628 68.944 1.00 40.78 191 GLY A CA 1
ATOM 1492 C C . GLY A 1 191 ? -33.586 13.840 69.487 1.00 40.78 191 GLY A C 1
ATOM 1493 O O . GLY A 1 191 ? -32.965 14.267 70.460 1.00 40.78 191 GLY A O 1
ATOM 1494 N N . ASN A 1 192 ? -33.217 12.732 68.836 1.00 45.56 192 ASN A N 1
ATOM 1495 C CA . ASN A 1 192 ? -32.166 11.831 69.321 1.00 45.56 192 ASN A CA 1
ATOM 1496 C C . ASN A 1 192 ? -30.761 12.139 68.778 1.00 45.56 192 ASN A C 1
ATOM 1498 O O . ASN A 1 192 ? -29.781 11.644 69.330 1.00 45.56 192 ASN A O 1
ATOM 1502 N N . THR A 1 193 ? -30.620 12.968 67.735 1.00 44.38 193 THR A N 1
ATOM 1503 C CA . THR A 1 193 ? -29.287 13.366 67.232 1.00 44.38 193 THR A CA 1
ATOM 1504 C C . THR A 1 193 ? -28.697 14.558 67.995 1.00 44.38 193 THR A C 1
ATOM 1506 O O . THR A 1 193 ? -27.483 14.650 68.142 1.00 44.38 193 THR A O 1
ATOM 1509 N N . ALA A 1 194 ? -29.532 15.439 68.561 1.00 42.69 194 ALA A N 1
ATOM 1510 C CA . ALA A 1 194 ? -29.072 16.645 69.262 1.00 42.69 194 ALA A CA 1
ATOM 1511 C C . ALA A 1 194 ? -28.491 16.389 70.672 1.00 42.69 194 ALA A C 1
ATOM 1513 O O . ALA A 1 194 ? -27.855 17.275 71.248 1.00 42.69 194 ALA A O 1
ATOM 1514 N N . THR A 1 195 ? -28.692 15.198 71.242 1.00 43.72 195 THR A N 1
ATOM 1515 C CA . THR A 1 195 ? -28.188 14.817 72.575 1.00 43.72 195 THR A CA 1
ATOM 1516 C C . THR A 1 195 ? -26.890 14.007 72.535 1.00 43.72 195 THR A C 1
ATOM 1518 O O . THR A 1 195 ? -26.175 13.997 73.535 1.00 43.72 195 THR A O 1
ATOM 1521 N N . SER A 1 196 ? -26.530 13.394 71.400 1.00 43.50 196 SER A N 1
ATOM 1522 C CA . SER A 1 196 ? -25.322 12.557 71.302 1.00 43.50 196 SER A CA 1
ATOM 1523 C C . SER A 1 196 ? -24.043 13.354 71.018 1.00 43.50 196 SER A C 1
ATOM 1525 O O . SER A 1 196 ? -22.988 12.993 71.525 1.00 43.50 196 SER A O 1
ATOM 1527 N N . GLU A 1 197 ? -24.103 14.468 70.281 1.00 43.69 197 GLU A N 1
ATOM 1528 C CA . GLU A 1 197 ? -22.889 15.235 69.926 1.00 43.69 197 GLU A CA 1
ATOM 1529 C C . GLU A 1 197 ? -22.364 16.155 71.044 1.00 43.69 197 GLU A C 1
ATOM 1531 O O . GLU A 1 197 ? -21.270 16.705 70.931 1.00 43.69 197 GLU A O 1
ATOM 1536 N N . ARG A 1 198 ? -23.098 16.329 72.154 1.00 39.44 198 ARG A N 1
ATOM 1537 C CA . ARG A 1 198 ? -22.670 17.220 73.250 1.00 39.44 198 ARG A CA 1
ATOM 1538 C C . ARG A 1 198 ? -21.743 16.546 74.279 1.00 39.44 198 ARG A C 1
ATOM 1540 O O . ARG A 1 198 ? -21.108 17.265 75.045 1.00 39.44 198 ARG A O 1
ATOM 1547 N N . ASN A 1 199 ? -21.616 15.214 74.289 1.00 38.81 199 ASN A N 1
ATOM 1548 C CA . ASN A 1 199 ? -20.862 14.495 75.331 1.00 38.81 199 ASN A CA 1
ATOM 1549 C C . ASN A 1 199 ? -19.469 13.974 74.930 1.00 38.81 199 ASN A C 1
ATOM 1551 O O . ASN A 1 199 ? -18.701 13.640 75.828 1.00 38.81 199 ASN A O 1
ATOM 1555 N N . ASP A 1 200 ? -19.088 13.983 73.649 1.00 41.56 200 ASP A N 1
ATOM 1556 C CA . ASP A 1 200 ? -17.807 13.388 73.214 1.00 41.56 200 ASP A CA 1
ATOM 1557 C C . ASP A 1 200 ? -16.644 14.390 73.046 1.00 41.56 200 ASP A C 1
ATOM 1559 O O . ASP A 1 200 ? -15.529 13.996 72.718 1.00 41.56 200 ASP A O 1
ATOM 1563 N N . VAL A 1 201 ? -16.848 15.688 73.319 1.00 42.88 201 VAL A N 1
ATOM 1564 C CA . VAL A 1 201 ? -15.807 16.730 73.131 1.00 42.88 201 VAL A CA 1
ATOM 1565 C C . VAL A 1 201 ? -15.138 17.177 74.450 1.00 42.88 201 VAL A C 1
ATOM 1567 O O . VAL A 1 201 ? -14.225 17.997 74.432 1.00 42.88 201 VAL A O 1
ATOM 1570 N N . VAL A 1 202 ? -15.521 16.633 75.615 1.00 43.84 202 VAL A N 1
ATOM 1571 C CA . VAL A 1 202 ? -15.036 17.129 76.931 1.00 43.84 202 VAL A CA 1
ATOM 1572 C C . VAL A 1 202 ? -14.011 16.213 77.626 1.00 43.84 202 VAL A C 1
ATOM 1574 O O . VAL A 1 202 ? -13.504 16.559 78.689 1.00 43.84 202 VAL A O 1
ATOM 1577 N N . VAL A 1 203 ? -13.594 15.088 77.039 1.00 46.59 203 VAL A N 1
ATOM 1578 C CA . VAL A 1 203 ? -12.612 14.196 77.688 1.00 46.59 203 VAL A CA 1
ATOM 1579 C C . VAL A 1 203 ? -11.396 13.979 76.794 1.00 46.59 203 VAL A C 1
ATOM 1581 O O . VAL A 1 203 ? -11.377 13.059 75.986 1.00 46.59 203 VAL A O 1
ATOM 1584 N N . THR A 1 204 ? -10.395 14.857 76.931 1.00 35.59 204 THR A N 1
ATOM 1585 C CA . THR A 1 204 ? -8.945 14.561 77.069 1.00 35.59 204 THR A CA 1
ATOM 1586 C C . THR A 1 204 ? -8.154 15.857 76.828 1.00 35.59 204 THR A C 1
ATOM 1588 O O . THR A 1 204 ? -7.594 16.088 75.760 1.00 35.59 204 THR A O 1
ATOM 1591 N N . VAL A 1 205 ? -8.133 16.727 77.839 1.00 38.22 205 VAL A N 1
ATOM 1592 C CA . VAL A 1 205 ? -7.063 17.712 78.059 1.00 38.22 205 VAL A CA 1
ATOM 1593 C C . VAL A 1 205 ? -6.695 17.611 79.535 1.00 38.22 205 VAL A C 1
ATOM 1595 O O . VAL A 1 205 ? -7.327 18.274 80.350 1.00 38.22 205 VAL A O 1
ATOM 1598 N N . VAL A 1 206 ? -5.730 16.744 79.855 1.00 44.03 206 VAL A N 1
ATOM 1599 C CA . VAL A 1 206 ? -4.713 16.891 80.916 1.00 44.03 206 VAL A CA 1
ATOM 1600 C C . VAL A 1 206 ? -3.508 16.062 80.491 1.00 44.03 206 VAL A C 1
ATOM 1602 O O . VAL A 1 206 ? -3.724 14.882 80.136 1.00 44.03 206 VAL A O 1
#

Foldseek 3Di:
DLQLVLLVLVPCPLSVVSNVVVVVVVVVVVVVLVVCLVPPDPVVNVVVVVVCCCVVPNVSVCLVVVLVVVPDSVVSSVVSLVVLLVVLLVVVVVLVVLLVVCVVVLDCPVPDLVVLVVQLVVLVVQLVSCVVSVNCSRNVSSVVSNVSSVVSNVSCVRSVVVVVVPDDPPPPPPDPPPDDDDPPPVVVVVVVVVPPVPPPPPPDDD

Solvent-accessible surface area (backbone atoms only — not comparable to full-atom values): 11596 Å² total; per-residue (Å²): 103,66,59,31,53,46,15,60,69,61,32,74,80,83,10,40,71,48,32,54,55,39,51,53,47,47,53,52,51,49,51,53,50,53,56,47,56,72,74,41,58,69,72,61,28,53,53,49,50,52,51,50,46,44,52,65,49,48,49,45,46,47,53,54,56,62,43,64,73,45,86,50,65,69,60,35,47,51,54,46,32,53,54,42,27,52,54,56,48,57,61,49,54,56,63,51,51,49,54,54,46,29,68,74,67,50,42,45,86,92,50,59,63,69,59,30,51,52,48,23,52,49,17,51,52,46,22,52,53,14,57,78,68,72,33,60,49,53,20,56,38,19,54,55,39,30,54,50,19,52,51,49,46,52,51,38,61,59,30,59,53,56,59,68,75,71,59,75,78,78,72,72,76,76,73,73,83,89,78,76,81,72,80,69,67,65,59,61,58,62,63,61,57,72,65,60,74,75,69,76,82,78,82,86,89,130

Organism: Ficus carica (NCBI:txid3494)

Radius of gyration: 32.38 Å; Cα contacts (8 Å, |Δi|>4): 132; chains: 1; bounding box: 71×30×101 Å

InterPro domains:
  IPR004316 Sugar transporter SWEET repeat [PF03083] (4-42)
  IPR004316 Sugar transporter SWEET repeat [PF03083] (79-164)
  IPR047664 Sugar transporter SWEET [PTHR10791] (1-172)

Mean predicted aligned error: 12.39 Å

pLDDT: mean 81.59, std 19.82, range [35.59, 97.31]